Protein AF-A0A5E5QRJ4-F1 (afdb_monomer)

Foldseek 3Di:
DQWFWDADPNHIDIPPDDDQKDWDDDPNHTFKMKGWDWDWDDVVTDTDTAWIWMAGPVGRIFAIKGFAADDDDDDDDDDDDDQDDDLPDPQQPDCDDPLQFAWHFDPALQLAGTWIWGQADSNPRAGAIWIWDDPVRHTHPIDRQGHHLPPSSQSTCAHPNQFAWHFDPQQQLSHTWIWGQADSNPRAGAIWIFDRLSRHTHNIDHPGHHLPDSSLRTCADPNNQAWHFDPPSAFNHTWIWGQADSNPRHGDIDTHDDGHDDGDTAWIAHSVRKIKGWDKFFLSPPLAEDEDPDQDDPQKGFGRHRDIDGQKIWIDPVPPDIKMKGKHFYRWIAGSVRPGTPGTPDMWIATPVVRDIDD

Solvent-accessible surface area (backbone atoms only — not comparable to full-atom values): 19628 Å² total; per-residue (Å²): 137,64,68,40,58,52,58,58,98,90,40,85,41,71,46,78,74,75,82,52,65,50,76,42,69,58,94,89,37,66,51,36,37,37,43,50,41,71,46,72,50,72,89,77,54,38,78,40,72,33,33,43,28,46,27,40,69,88,72,54,60,54,55,49,28,35,42,43,63,74,85,77,88,87,81,86,83,93,79,86,79,88,51,72,77,89,62,66,65,77,58,73,72,36,64,56,25,80,87,18,30,51,18,29,63,43,39,52,62,14,48,67,43,62,13,42,39,24,24,26,38,72,86,77,66,48,65,12,27,23,40,23,50,47,72,89,77,32,57,55,93,52,45,78,43,36,73,60,54,67,63,70,66,69,19,22,49,19,24,82,86,19,28,50,20,30,67,43,36,69,82,55,84,57,35,38,17,43,38,23,22,29,36,71,86,76,64,48,61,11,27,23,41,21,50,50,72,65,80,36,55,56,93,50,44,77,79,35,74,60,57,68,64,68,60,69,25,17,50,17,23,81,96,44,65,51,13,29,67,45,53,78,68,63,21,64,19,47,14,44,34,25,43,29,37,66,87,76,63,48,78,44,86,40,78,51,75,61,82,51,68,88,89,72,78,26,34,40,27,42,50,86,67,46,40,38,38,49,38,70,40,31,39,53,41,68,85,33,25,44,73,56,92,67,55,60,55,92,60,42,34,51,52,48,32,52,59,66,43,67,34,29,42,38,30,49,64,89,78,87,49,70,46,42,34,38,30,32,38,26,38,32,31,32,29,82,82,76,76,39,76,72,50,55,75,43,56,35,40,34,36,66,84,79,66,46,74,48,108

pLDDT: mean 83.98, std 13.71, range [37.69, 97.56]

Radius of gyration: 24.72 Å; Cα contacts (8 Å, |Δi|>4): 823; chains: 1; bounding box: 66×47×70 Å

Sequence (359 aa):
NDTHTSYLAGSKLQQTKRLNNIITYANDNSIRTYDLEYQYYGTPKRSQLTSIQECANNGRCLPKTKFRWNNKEASFGVNGKQWQANLGNNWKNRPTHENGEHSMLIDINGDGLPDRVFDRNPKTDQQGLFVYLNTGDGFDNGKQWQANLGNTWKNRPTHENGEHSMLIDINGDGLPDRVFDRNPKTDQQGLFVYLNTGDGFDNGKQWQANLGNNWKNRPTHENGEHSMLIDINGDGLPDRVFDRNPETDQQGFFVYSKPYKTPRLKVITNGFGIQTTLNYKPLTDSSVYTKDSNKGYYPNISIQNARQVISSVTTDNAIGGQNTTTYKYGNAKVNVKGRGNLGFGWIEKKDLQSNKLTR

Structure (mmCIF, N/CA/C/O backbone):
data_AF-A0A5E5QRJ4-F1
#
_entry.id   AF-A0A5E5QRJ4-F1
#
loop_
_atom_site.group_PDB
_atom_site.id
_atom_site.type_symbol
_atom_site.label_atom_id
_atom_site.label_alt_id
_atom_site.label_comp_id
_atom_site.label_asym_id
_atom_site.label_entity_id
_atom_site.label_seq_id
_atom_site.pdbx_PDB_ins_code
_atom_site.Cartn_x
_atom_site.Cartn_y
_atom_site.Cartn_z
_atom_site.occupancy
_atom_site.B_iso_or_equiv
_atom_site.auth_seq_id
_atom_site.auth_comp_id
_atom_site.auth_asym_id
_atom_site.auth_atom_id
_atom_site.pdbx_PDB_model_num
ATOM 1 N N . ASN A 1 1 ? -25.996 4.131 1.326 1.00 55.56 1 ASN A N 1
ATOM 2 C CA . ASN A 1 1 ? -25.702 3.006 0.421 1.00 55.56 1 ASN A CA 1
ATOM 3 C C . ASN A 1 1 ? -24.208 2.892 0.217 1.00 55.56 1 ASN A C 1
ATOM 5 O O . ASN A 1 1 ? -23.643 3.717 -0.480 1.00 55.56 1 ASN A O 1
ATOM 9 N N . ASP A 1 2 ? -23.587 1.903 0.849 1.00 67.94 2 ASP A N 1
ATOM 10 C CA . ASP A 1 2 ? -22.202 1.462 0.636 1.00 67.94 2 ASP A CA 1
ATOM 11 C C . ASP A 1 2 ? -22.197 -0.023 0.245 1.00 67.94 2 ASP A C 1
ATOM 13 O O . ASP A 1 2 ? -21.510 -0.851 0.835 1.00 67.94 2 ASP A O 1
ATOM 17 N N . THR A 1 3 ? -23.046 -0.377 -0.721 1.00 69.69 3 THR A N 1
ATOM 18 C CA . THR A 1 3 ? -23.120 -1.740 -1.245 1.00 69.69 3 THR A CA 1
ATOM 19 C C . THR A 1 3 ? -21.758 -2.155 -1.776 1.00 69.69 3 THR A C 1
ATOM 21 O O . THR A 1 3 ? -21.200 -1.479 -2.639 1.00 69.69 3 THR A O 1
ATOM 24 N N . HIS A 1 4 ? -21.252 -3.275 -1.281 1.00 64.31 4 HIS A N 1
ATOM 25 C CA . HIS A 1 4 ? -19.966 -3.817 -1.687 1.00 64.31 4 HIS A CA 1
ATOM 26 C C . HIS A 1 4 ? -20.206 -5.065 -2.531 1.00 64.31 4 HIS A C 1
ATOM 28 O O . HIS A 1 4 ? -20.951 -5.958 -2.129 1.00 64.31 4 HIS A O 1
ATOM 34 N N . THR A 1 5 ? -19.612 -5.120 -3.717 1.00 59.88 5 THR A N 1
ATOM 35 C CA . THR A 1 5 ? -19.614 -6.322 -4.554 1.00 59.88 5 THR A CA 1
ATOM 36 C C . THR A 1 5 ? -18.196 -6.858 -4.566 1.00 59.88 5 THR A C 1
ATOM 38 O O . THR A 1 5 ? -17.287 -6.150 -4.974 1.00 59.88 5 THR A O 1
ATOM 41 N N . SER A 1 6 ? -18.023 -8.091 -4.116 1.00 49.94 6 SER A N 1
ATOM 42 C CA . SER A 1 6 ? -16.789 -8.850 -4.251 1.00 49.94 6 SER A CA 1
ATOM 43 C C . SER A 1 6 ? -17.033 -10.088 -5.105 1.00 49.94 6 SER A C 1
ATOM 45 O O . SER A 1 6 ? -18.166 -10.446 -5.421 1.00 49.94 6 SER A O 1
ATOM 47 N N . TYR A 1 7 ? -15.960 -10.760 -5.491 1.00 49.81 7 TYR A N 1
ATOM 48 C CA . TYR A 1 7 ? -16.030 -12.052 -6.154 1.00 49.81 7 TYR A CA 1
ATOM 49 C C . TYR A 1 7 ? -15.104 -13.012 -5.409 1.00 49.81 7 TYR A C 1
ATOM 51 O O . TYR A 1 7 ? -13.972 -12.657 -5.087 1.00 49.81 7 TYR A O 1
ATOM 59 N N . LEU A 1 8 ? -15.581 -14.219 -5.103 1.00 46.62 8 LEU A N 1
ATOM 60 C CA . LEU A 1 8 ? -14.795 -15.266 -4.444 1.00 46.62 8 LEU A CA 1
ATOM 61 C C . LEU A 1 8 ? -14.888 -16.542 -5.278 1.00 46.62 8 LEU A C 1
ATOM 63 O O . LEU A 1 8 ? -15.987 -17.003 -5.577 1.00 46.62 8 LEU A O 1
ATOM 67 N N . ALA A 1 9 ? -13.733 -17.090 -5.673 1.00 46.25 9 ALA A N 1
ATOM 68 C CA . ALA A 1 9 ? -13.632 -18.295 -6.506 1.00 46.25 9 ALA A CA 1
ATOM 69 C C . ALA A 1 9 ? -14.505 -18.246 -7.784 1.00 46.25 9 ALA A C 1
ATOM 71 O O . ALA A 1 9 ? -15.154 -19.222 -8.147 1.00 46.25 9 ALA A O 1
ATOM 72 N N . GLY A 1 10 ? -14.557 -17.084 -8.447 1.00 48.69 10 GLY A N 1
ATOM 73 C CA . GLY A 1 10 ? -15.336 -16.877 -9.677 1.00 48.69 10 GLY A CA 1
ATOM 74 C C . GLY A 1 10 ? -16.833 -16.617 -9.470 1.00 48.69 10 GLY A C 1
ATOM 75 O O . GLY A 1 10 ? -17.537 -16.347 -10.437 1.00 48.69 10 GLY A O 1
ATOM 76 N N . SER A 1 11 ? -17.332 -16.642 -8.230 1.00 40.72 11 SER A N 1
ATOM 77 C CA . SER A 1 11 ? -18.736 -16.356 -7.916 1.00 40.72 11 SER A CA 1
ATOM 78 C C . SER A 1 11 ? -18.922 -14.934 -7.395 1.00 40.72 11 SER A C 1
ATOM 80 O O . SER A 1 11 ? -18.150 -14.466 -6.556 1.00 40.72 11 SER A O 1
ATOM 82 N N . LYS A 1 12 ? -19.972 -14.252 -7.869 1.00 56.28 12 LYS A N 1
ATOM 83 C CA . LYS A 1 12 ? -20.356 -12.910 -7.415 1.00 56.28 12 LYS A CA 1
ATOM 84 C C . LYS A 1 12 ? -20.893 -12.959 -5.988 1.00 56.28 12 LYS A C 1
ATOM 86 O O . LYS A 1 12 ? -21.882 -13.632 -5.713 1.00 56.28 12 LYS A O 1
ATOM 91 N N . LEU A 1 13 ? -20.289 -12.179 -5.105 1.00 50.72 13 LEU A N 1
ATOM 92 C CA . LEU A 1 13 ? -20.750 -11.937 -3.746 1.00 50.72 13 LEU A CA 1
ATOM 93 C C . LEU A 1 13 ? -21.154 -10.473 -3.622 1.00 50.72 13 LEU A C 1
ATOM 95 O O . LEU A 1 13 ? -20.360 -9.567 -3.840 1.00 50.72 13 LEU A O 1
ATOM 99 N N . GLN A 1 14 ? -22.405 -10.210 -3.263 1.00 62.91 14 GLN A N 1
ATOM 100 C CA . GLN A 1 14 ? -22.856 -8.844 -3.016 1.00 62.91 14 GLN A CA 1
ATOM 101 C C . GLN A 1 14 ? -23.263 -8.685 -1.563 1.00 62.91 14 GLN A C 1
ATOM 103 O O . GLN A 1 14 ? -24.236 -9.277 -1.103 1.00 62.91 14 GLN A O 1
ATOM 108 N N . GLN A 1 15 ? -22.554 -7.815 -0.858 1.00 75.25 15 GLN A N 1
ATOM 109 C CA . GLN A 1 15 ? -22.976 -7.310 0.431 1.00 75.25 15 GLN A CA 1
ATOM 110 C C . GLN A 1 15 ? -23.846 -6.072 0.200 1.00 75.25 15 GLN A C 1
ATOM 112 O O . GLN A 1 15 ? -23.380 -4.934 0.134 1.00 75.25 15 GLN A O 1
ATOM 117 N N . THR A 1 16 ? -25.142 -6.322 0.018 1.00 84.62 16 THR A N 1
ATOM 118 C CA . THR A 1 16 ? -26.162 -5.286 -0.222 1.00 84.62 16 THR A CA 1
ATOM 119 C C . THR A 1 16 ? -26.890 -4.859 1.046 1.00 84.62 16 THR A C 1
ATOM 121 O O . THR A 1 16 ? -27.635 -3.878 1.048 1.00 84.62 16 THR A O 1
ATOM 124 N N . LYS A 1 17 ? -26.692 -5.612 2.127 1.00 86.19 17 LYS A N 1
ATOM 125 C CA . LYS A 1 17 ? -27.324 -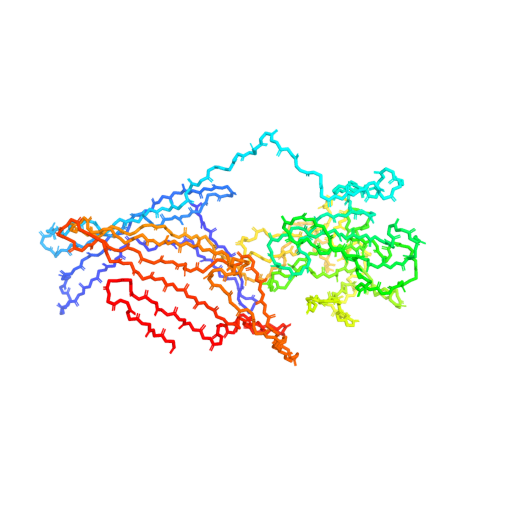5.401 3.421 1.00 86.19 17 LYS A CA 1
ATOM 126 C C . LYS A 1 17 ? -26.250 -5.237 4.483 1.00 86.19 17 LYS A C 1
ATOM 128 O O . LYS A 1 17 ? -25.168 -5.817 4.406 1.00 86.19 17 LYS A O 1
ATOM 133 N N . ARG A 1 18 ? -26.595 -4.459 5.498 1.00 89.19 18 ARG A N 1
ATOM 134 C CA . ARG A 1 18 ? -25.878 -4.394 6.765 1.00 89.19 18 ARG A CA 1
ATOM 135 C C . ARG A 1 18 ? -26.823 -4.850 7.862 1.00 89.19 18 ARG A C 1
ATOM 137 O O . ARG A 1 18 ? -28.037 -4.675 7.740 1.00 89.19 18 ARG A O 1
ATOM 144 N N . LEU A 1 19 ? -26.257 -5.440 8.902 1.00 92.44 19 LEU A N 1
ATOM 145 C CA . LEU A 1 19 ? -27.013 -5.872 10.062 1.00 92.44 19 LEU A CA 1
ATOM 146 C C . LEU A 1 19 ? -27.609 -4.644 10.755 1.00 92.44 19 LEU A C 1
ATOM 148 O O . LEU A 1 19 ? -26.885 -3.703 11.063 1.00 92.44 19 LEU A O 1
ATOM 152 N N . ASN A 1 20 ? -28.923 -4.642 10.955 1.00 93.31 20 ASN A N 1
ATOM 153 C CA . ASN A 1 20 ? -29.601 -3.560 11.665 1.00 93.31 20 ASN A CA 1
ATOM 154 C C . ASN A 1 20 ? -29.761 -3.889 13.151 1.00 93.31 20 ASN A C 1
ATOM 156 O O . ASN A 1 20 ? -29.558 -3.024 13.995 1.00 93.31 20 ASN A O 1
ATOM 160 N N . ASN A 1 21 ? -30.095 -5.144 13.461 1.00 94.94 21 ASN A N 1
ATOM 161 C CA . ASN A 1 21 ? -30.232 -5.628 14.824 1.00 94.94 21 ASN A CA 1
ATOM 162 C C . ASN A 1 21 ? -29.944 -7.133 14.957 1.00 94.94 21 ASN A C 1
ATOM 164 O O . ASN A 1 21 ? -29.850 -7.854 13.962 1.00 94.94 21 ASN A O 1
ATOM 168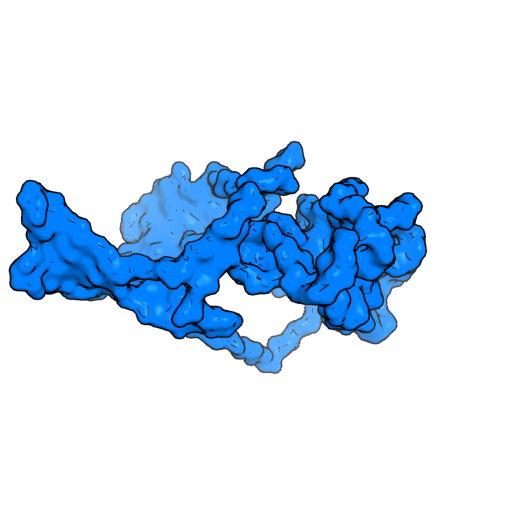 N N . ILE A 1 22 ? -29.790 -7.588 16.201 1.00 96.06 22 ILE A N 1
ATOM 169 C CA . ILE A 1 22 ? -29.695 -8.999 16.604 1.00 96.06 22 ILE 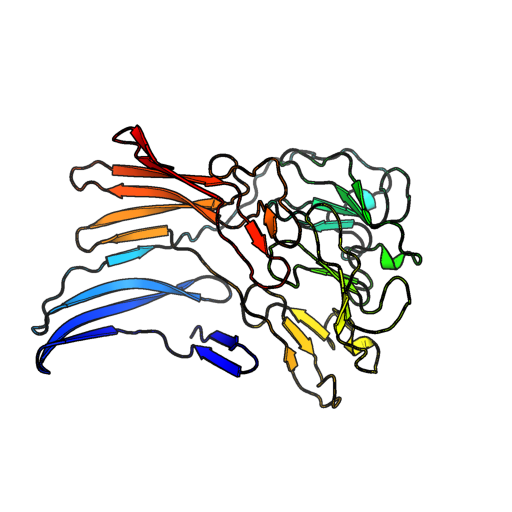A CA 1
ATOM 170 C C . ILE A 1 22 ? -30.739 -9.236 17.694 1.00 96.06 22 ILE A C 1
ATOM 172 O O . ILE A 1 22 ? -30.759 -8.492 18.668 1.00 96.06 22 ILE A O 1
ATOM 176 N N . ILE A 1 23 ? -31.571 -10.270 17.571 1.00 95.50 23 ILE A N 1
ATOM 177 C CA . ILE A 1 23 ? -32.569 -10.634 18.589 1.00 95.50 23 ILE A CA 1
ATOM 178 C C . ILE A 1 23 ? -32.249 -12.035 19.109 1.00 95.50 23 ILE A C 1
ATOM 180 O O . ILE A 1 23 ? -31.996 -12.946 18.321 1.00 95.50 23 ILE A O 1
ATOM 184 N N . THR A 1 24 ? -32.249 -12.212 20.429 1.00 94.62 24 THR A N 1
ATOM 185 C CA . THR A 1 24 ? -32.045 -13.509 21.082 1.00 94.62 24 THR A CA 1
ATOM 186 C C . THR A 1 24 ? -33.343 -14.012 21.701 1.00 94.62 24 THR A C 1
ATOM 188 O O . THR A 1 24 ? -34.129 -13.232 22.245 1.00 94.62 24 THR A O 1
ATOM 191 N N . TYR A 1 25 ? -33.559 -15.326 21.626 1.00 95.19 25 TYR A N 1
ATOM 192 C CA . TYR A 1 25 ? -34.788 -15.988 22.057 1.00 95.19 25 TYR A CA 1
ATOM 193 C C . TYR A 1 25 ? -34.492 -17.101 23.066 1.00 95.19 25 TYR A C 1
ATOM 195 O O . TYR A 1 25 ? -33.446 -17.745 22.994 1.00 95.19 25 TYR A O 1
ATOM 203 N N . ALA A 1 26 ? -35.433 -17.349 23.974 1.00 94.62 26 ALA A N 1
ATOM 204 C CA . ALA A 1 26 ? -35.486 -18.547 24.805 1.00 94.62 26 ALA A CA 1
ATOM 205 C C . ALA A 1 26 ? -36.926 -19.070 24.804 1.00 94.62 26 ALA A C 1
ATOM 207 O O . ALA A 1 26 ? -37.843 -18.326 25.149 1.00 94.62 26 ALA A O 1
ATOM 208 N N . ASN A 1 27 ? -37.126 -20.331 24.406 1.00 92.75 27 ASN A N 1
ATOM 209 C CA . ASN A 1 27 ? -38.456 -20.936 24.240 1.00 92.75 27 ASN A CA 1
ATOM 210 C C . ASN A 1 27 ? -39.411 -20.018 23.444 1.00 92.75 27 ASN A C 1
ATOM 212 O O . ASN A 1 27 ? -40.461 -19.635 23.953 1.00 92.75 27 ASN A O 1
ATOM 216 N N . ASP A 1 28 ? -38.975 -19.573 22.259 1.00 90.75 28 ASP A N 1
ATOM 217 C CA . ASP A 1 28 ? -39.686 -18.671 21.329 1.00 90.75 28 ASP A CA 1
ATOM 218 C C . ASP A 1 28 ? -40.036 -17.266 21.841 1.00 90.75 28 ASP A C 1
ATOM 220 O O . ASP A 1 28 ? -40.536 -16.426 21.093 1.00 90.75 28 ASP A O 1
ATOM 224 N N . ASN A 1 29 ? -39.688 -16.945 23.084 1.00 91.44 29 ASN A N 1
ATOM 225 C CA . ASN A 1 29 ? -39.828 -15.602 23.623 1.00 91.44 29 ASN A CA 1
ATOM 226 C C . ASN A 1 29 ? -38.550 -14.817 23.363 1.00 91.44 29 ASN A C 1
ATOM 228 O O . ASN A 1 29 ? -37.460 -15.275 23.715 1.00 91.44 29 ASN A O 1
ATOM 232 N N . SER A 1 30 ? -38.665 -13.626 22.771 1.00 91.50 30 SER A N 1
ATOM 233 C CA . SER A 1 30 ? -37.520 -12.723 22.683 1.00 91.50 30 SER A CA 1
ATOM 234 C C . SER A 1 30 ? -37.105 -12.320 24.094 1.00 91.50 30 SER A C 1
ATOM 236 O O . SER A 1 30 ? -37.943 -12.040 24.954 1.00 91.50 30 SER A O 1
ATOM 238 N N . ILE A 1 31 ? -35.801 -12.330 24.346 1.00 94.56 31 ILE A N 1
ATOM 239 C CA . ILE A 1 31 ? -35.231 -12.001 25.654 1.00 94.56 31 ILE A CA 1
ATOM 240 C C . ILE A 1 31 ? -34.385 -10.737 25.547 1.00 94.56 31 ILE A C 1
ATOM 242 O O . ILE A 1 31 ? -34.460 -9.885 26.435 1.00 94.56 31 ILE A O 1
ATOM 246 N N . ARG A 1 32 ? -33.609 -10.586 24.462 1.00 94.12 32 ARG A N 1
ATOM 247 C CA . ARG A 1 32 ? -32.783 -9.396 24.222 1.00 94.12 32 ARG A CA 1
ATOM 248 C C . ARG A 1 32 ? -32.763 -8.982 22.758 1.00 94.12 32 ARG A C 1
ATOM 250 O O . ARG A 1 32 ? -32.847 -9.827 21.870 1.00 94.12 32 ARG A O 1
ATOM 257 N N . THR A 1 33 ? -32.558 -7.691 22.540 1.00 96.00 33 THR A N 1
ATOM 258 C CA . THR A 1 33 ? -32.319 -7.079 21.231 1.00 96.00 33 THR A CA 1
ATOM 259 C C . THR A 1 33 ? -31.044 -6.244 21.285 1.00 96.00 33 THR A C 1
ATOM 261 O O . THR A 1 33 ? -30.803 -5.557 22.274 1.00 96.00 33 THR A O 1
ATOM 264 N N . TYR A 1 34 ? -30.236 -6.290 20.228 1.00 96.69 34 TYR A N 1
ATOM 265 C CA . TYR A 1 34 ? -29.073 -5.434 20.019 1.00 96.69 34 TYR A CA 1
ATOM 266 C C . TYR A 1 34 ? -29.293 -4.597 18.761 1.00 96.69 34 TYR A C 1
ATOM 268 O O . TYR A 1 34 ? -29.300 -5.168 17.676 1.00 96.69 34 TYR A O 1
ATOM 276 N N . ASP A 1 35 ? -29.447 -3.281 18.881 1.00 96.25 35 ASP A N 1
ATOM 277 C CA . ASP A 1 35 ? -29.655 -2.360 17.755 1.00 96.25 35 ASP A CA 1
ATOM 278 C C . ASP A 1 35 ? -28.342 -1.685 17.335 1.00 96.25 35 ASP A C 1
ATOM 280 O O . ASP A 1 35 ? -27.565 -1.253 18.188 1.00 96.25 35 ASP A O 1
ATOM 284 N N . LEU A 1 36 ? -28.074 -1.589 16.026 1.00 97.56 36 LEU A N 1
ATOM 285 C CA . LEU A 1 36 ? -26.815 -1.093 15.458 1.00 97.56 36 LEU A CA 1
ATOM 286 C C . LEU A 1 36 ? -27.023 0.219 14.682 1.00 97.56 36 LEU A C 1
ATOM 288 O O . LEU A 1 36 ? -27.860 0.300 13.787 1.00 97.56 36 LEU A O 1
ATOM 292 N N . GLU A 1 37 ? -26.199 1.235 14.955 1.00 96.44 37 GLU A N 1
ATOM 293 C CA . GLU A 1 37 ? -26.217 2.528 14.247 1.00 96.44 37 GLU A CA 1
ATOM 294 C C . GLU A 1 37 ? -24.915 2.770 13.484 1.00 96.44 37 GLU A C 1
ATOM 296 O O . GLU A 1 37 ? -23.842 2.342 13.913 1.00 96.44 37 GLU A O 1
ATOM 301 N N . TYR A 1 38 ? -24.999 3.498 12.368 1.00 94.12 38 TYR A N 1
ATOM 302 C CA . TYR A 1 38 ? -23.884 3.725 11.450 1.00 94.12 38 TYR A CA 1
ATOM 303 C C . TYR A 1 38 ? -23.825 5.178 10.963 1.00 94.12 38 TYR A C 1
ATOM 305 O O . TYR A 1 38 ? -24.860 5.807 10.749 1.00 94.12 38 TYR A O 1
ATOM 313 N N . GLN A 1 39 ? -22.619 5.654 10.649 1.00 91.31 39 GLN A N 1
ATOM 314 C CA . GLN A 1 39 ? -22.365 6.873 9.872 1.00 91.31 39 GLN A CA 1
ATOM 315 C C . GLN A 1 39 ? -21.677 6.553 8.543 1.00 91.31 39 GLN A C 1
ATOM 317 O O . GLN A 1 39 ? -21.160 5.455 8.349 1.00 91.31 39 GLN A O 1
ATOM 322 N N . TYR A 1 40 ? -21.617 7.541 7.652 1.00 85.44 40 TYR A N 1
ATOM 323 C CA . TYR A 1 40 ? -20.843 7.485 6.415 1.00 85.44 40 TYR A CA 1
ATOM 324 C C . TYR A 1 40 ? -19.673 8.469 6.477 1.00 85.44 40 TYR A C 1
ATOM 326 O O . TYR A 1 40 ? -19.883 9.638 6.792 1.00 85.44 40 TYR A O 1
ATOM 334 N N . TYR A 1 41 ? -18.460 8.026 6.145 1.00 74.12 41 TYR A N 1
ATOM 335 C CA . TYR A 1 41 ? -17.268 8.884 6.137 1.00 74.12 41 TYR A CA 1
ATOM 336 C C . TYR A 1 41 ? -16.315 8.536 4.984 1.00 74.12 41 TYR A C 1
ATOM 338 O O . TYR A 1 41 ? -16.268 7.386 4.544 1.00 74.12 41 TYR A O 1
ATOM 346 N N . GLY A 1 42 ? -15.541 9.528 4.532 1.00 63.53 42 GLY A N 1
ATOM 347 C CA . GLY A 1 42 ? -14.547 9.404 3.465 1.00 63.53 42 GLY A CA 1
ATOM 348 C C . GLY A 1 42 ? -15.106 9.599 2.053 1.00 63.53 42 GLY A C 1
ATOM 349 O O . GLY A 1 42 ? -16.309 9.790 1.860 1.00 63.53 42 GLY A O 1
ATOM 350 N N . THR A 1 43 ? -14.203 9.521 1.075 1.00 53.47 43 THR A N 1
ATOM 351 C CA . THR A 1 43 ? -14.505 9.612 -0.359 1.00 53.47 43 THR A CA 1
ATOM 352 C C . THR A 1 43 ? -13.802 8.450 -1.076 1.00 53.47 43 THR A C 1
ATOM 354 O O . THR A 1 43 ? -12.575 8.460 -1.146 1.00 53.47 43 THR A O 1
ATOM 357 N N . PRO A 1 44 ? -14.530 7.428 -1.570 1.00 56.03 44 PRO A N 1
ATOM 358 C CA . PRO A 1 44 ? -15.978 7.245 -1.450 1.00 56.03 44 PRO A CA 1
ATOM 359 C C . PRO A 1 44 ? -16.423 6.957 -0.005 1.00 56.03 44 PRO A C 1
ATOM 361 O O . PRO A 1 44 ? -15.665 6.427 0.811 1.00 56.03 44 PRO A O 1
ATOM 364 N N . LYS A 1 45 ? -17.679 7.303 0.305 1.00 67.94 45 LYS A N 1
ATOM 365 C CA . LYS A 1 45 ? -18.283 7.134 1.636 1.00 67.94 45 LYS A CA 1
ATOM 366 C C . LYS A 1 45 ? -18.368 5.652 2.015 1.00 67.94 45 LYS A C 1
ATOM 368 O O . LYS A 1 45 ? -18.976 4.870 1.291 1.00 67.94 45 LYS A O 1
ATOM 373 N N . ARG A 1 46 ? -17.836 5.275 3.180 1.00 74.44 46 ARG A N 1
ATOM 374 C CA . ARG A 1 46 ? -17.955 3.917 3.756 1.00 74.44 46 ARG A CA 1
ATOM 375 C C . ARG A 1 46 ? -18.789 3.934 5.034 1.00 74.44 46 ARG A C 1
ATOM 377 O O . ARG A 1 46 ? -18.692 4.909 5.785 1.00 74.44 46 ARG A O 1
ATOM 384 N N . SER A 1 47 ? -19.588 2.888 5.294 1.00 87.25 47 SER A N 1
ATOM 385 C CA . SER A 1 47 ? -20.255 2.754 6.595 1.00 87.25 47 SER A CA 1
ATOM 386 C C . SER A 1 47 ? -19.216 2.559 7.690 1.00 87.25 47 SER A C 1
ATOM 388 O O . SER A 1 47 ? -18.302 1.743 7.592 1.00 87.25 47 SER A O 1
ATOM 390 N N . GLN A 1 48 ? -19.408 3.286 8.773 1.00 89.38 48 GLN A N 1
ATOM 391 C CA . GLN A 1 48 ? -18.672 3.164 10.014 1.00 89.38 48 GLN A CA 1
ATOM 392 C C . GLN A 1 48 ? -19.704 2.918 11.109 1.00 89.38 48 GLN A C 1
ATOM 394 O O . GLN A 1 48 ? -20.605 3.736 11.284 1.00 89.38 48 GLN A O 1
ATOM 399 N N . LEU A 1 49 ? -19.614 1.791 11.819 1.00 94.25 49 LEU A N 1
ATOM 400 C CA . LEU A 1 49 ? -20.474 1.534 12.977 1.00 94.25 49 LEU A CA 1
ATOM 401 C C . LEU A 1 49 ? -20.226 2.631 14.019 1.00 94.25 49 LEU A C 1
ATOM 403 O O . LEU A 1 49 ? -19.069 2.916 14.330 1.00 94.25 49 LEU A O 1
ATOM 407 N N . THR A 1 50 ? -21.288 3.253 14.524 1.00 95.69 50 THR A N 1
ATOM 408 C CA . THR A 1 50 ? -21.236 4.347 15.506 1.00 95.69 50 THR A CA 1
ATOM 409 C C . THR A 1 50 ? -21.815 3.963 16.850 1.00 95.69 50 THR A C 1
ATOM 411 O O . THR A 1 50 ? -21.389 4.538 17.848 1.00 95.69 50 THR A O 1
ATOM 414 N N . SER A 1 51 ? -22.733 2.995 16.923 1.00 96.56 51 SER A N 1
ATOM 415 C CA . SER A 1 51 ? -23.136 2.429 18.212 1.00 96.56 51 SER A CA 1
ATOM 416 C C . SER A 1 51 ? -23.810 1.066 18.133 1.00 96.56 51 SER A C 1
ATOM 418 O O . SER A 1 51 ? -24.355 0.702 17.096 1.00 96.56 51 SER A O 1
ATOM 420 N N . ILE A 1 52 ? -23.821 0.369 19.269 1.00 97.31 52 ILE A N 1
ATOM 421 C CA . ILE A 1 52 ? -24.664 -0.794 19.560 1.00 97.31 52 ILE A CA 1
ATOM 422 C C . ILE A 1 52 ? -25.460 -0.504 20.842 1.00 97.31 52 ILE A C 1
ATOM 424 O O . ILE A 1 52 ? -24.880 -0.027 21.823 1.00 97.31 52 ILE A O 1
ATOM 428 N N . GLN A 1 53 ? -26.760 -0.796 20.858 1.00 97.00 53 GLN A N 1
ATOM 429 C CA . GLN A 1 53 ? -27.624 -0.682 22.035 1.00 97.00 53 GLN A CA 1
ATOM 430 C C . GLN A 1 53 ? -28.228 -2.029 22.406 1.00 97.00 53 GLN A C 1
ATOM 432 O O . GLN A 1 53 ? -28.810 -2.670 21.549 1.00 97.00 53 GLN A O 1
ATOM 437 N N . GLU A 1 54 ? -28.137 -2.435 23.669 1.00 95.88 54 GLU A N 1
ATOM 438 C CA . GLU A 1 54 ? -28.782 -3.652 24.168 1.00 95.88 54 GLU A CA 1
ATOM 439 C C . GLU A 1 54 ? -30.096 -3.316 24.886 1.00 95.88 54 GLU A C 1
ATOM 441 O O . GLU A 1 54 ? -30.123 -2.430 25.740 1.00 95.88 54 GLU A O 1
ATOM 446 N N . CYS A 1 55 ? -31.168 -4.042 24.578 1.00 95.31 55 CYS A N 1
ATOM 447 C CA . CYS A 1 55 ? -32.496 -3.876 25.160 1.00 95.31 55 CYS A CA 1
ATOM 448 C C . CYS A 1 55 ? -33.082 -5.214 25.612 1.00 95.31 55 CYS A C 1
ATOM 450 O O . CYS A 1 55 ? -32.898 -6.238 24.958 1.00 95.31 55 CYS A O 1
ATOM 452 N N . ALA A 1 56 ? -33.810 -5.205 26.725 1.00 94.94 56 ALA A N 1
ATOM 453 C CA . ALA A 1 56 ? -34.647 -6.315 27.156 1.00 94.94 56 ALA A CA 1
ATOM 454 C C . ALA A 1 56 ? -35.993 -6.299 26.414 1.00 94.94 56 ALA A C 1
ATOM 456 O O . ALA A 1 56 ? -36.439 -5.268 25.906 1.00 94.94 56 ALA A O 1
ATOM 457 N N . ASN A 1 57 ? -36.677 -7.441 26.403 1.00 87.94 57 ASN A N 1
ATOM 458 C CA . ASN A 1 57 ? -37.966 -7.628 25.728 1.00 87.94 57 ASN A CA 1
ATOM 459 C C . ASN A 1 57 ? -39.119 -6.741 26.240 1.00 87.94 57 ASN A C 1
ATOM 461 O O . ASN A 1 57 ? -40.104 -6.545 25.538 1.00 87.94 57 ASN A O 1
ATOM 465 N N . ASN A 1 58 ? -38.984 -6.158 27.432 1.00 89.00 58 ASN A N 1
ATOM 466 C CA . ASN A 1 58 ? -39.923 -5.187 27.995 1.00 89.00 58 ASN A CA 1
ATOM 467 C C . ASN A 1 58 ? -39.639 -3.731 27.565 1.00 89.00 58 ASN A C 1
ATOM 469 O O . ASN A 1 58 ? -40.181 -2.801 28.161 1.00 89.00 58 ASN A O 1
ATOM 473 N N . GLY A 1 59 ? -38.754 -3.523 26.584 1.00 87.38 59 GLY A N 1
ATOM 474 C CA . GLY A 1 59 ? -38.398 -2.207 26.045 1.00 87.38 59 GLY A CA 1
ATOM 475 C C . GLY A 1 59 ? -37.386 -1.421 26.883 1.00 87.38 59 GLY A C 1
ATOM 476 O O . GLY A 1 59 ? -37.030 -0.302 26.518 1.00 87.38 59 GLY A O 1
ATOM 477 N N . ARG A 1 60 ? -36.891 -1.972 28.000 1.00 94.62 60 ARG A N 1
ATOM 478 C CA . ARG A 1 60 ? -35.836 -1.327 28.795 1.00 94.62 60 ARG A CA 1
ATOM 479 C C . ARG A 1 60 ? -34.480 -1.554 28.145 1.00 94.62 60 ARG A C 1
ATOM 481 O O . ARG A 1 60 ? -34.062 -2.696 27.975 1.00 94.62 60 ARG A O 1
ATOM 488 N N . CYS A 1 61 ? -33.771 -0.472 27.852 1.00 95.81 61 CYS A N 1
ATOM 489 C CA . CYS A 1 61 ? -32.465 -0.529 27.212 1.00 95.81 61 CYS A CA 1
ATOM 490 C C . CYS A 1 61 ? -31.334 -0.130 28.153 1.00 95.81 61 CYS A C 1
ATOM 492 O O . CYS A 1 61 ? -31.465 0.793 28.958 1.00 95.81 61 CYS A O 1
ATOM 494 N N . LEU A 1 62 ? -30.196 -0.798 27.993 1.00 95.88 62 LEU A N 1
ATOM 495 C CA . LEU A 1 62 ? -28.924 -0.314 28.497 1.00 95.88 62 LEU A CA 1
ATOM 496 C C . LEU A 1 62 ? -28.472 0.900 27.669 1.00 95.88 62 LEU A C 1
ATOM 498 O O . LEU A 1 62 ? -28.882 1.068 26.509 1.00 95.88 62 LEU A O 1
ATOM 502 N N . PRO A 1 63 ? -27.615 1.767 28.231 1.00 96.50 63 PRO A N 1
ATOM 503 C CA . PRO A 1 63 ? -27.035 2.839 27.446 1.00 96.50 63 PRO A CA 1
ATOM 504 C C . PRO A 1 63 ? -26.138 2.280 26.329 1.00 96.50 63 PRO A C 1
ATOM 506 O O . PRO A 1 63 ? -25.536 1.211 26.447 1.00 96.50 63 PRO A O 1
ATOM 509 N N . LYS A 1 64 ? -26.046 3.025 25.227 1.00 96.94 64 LYS A N 1
ATOM 510 C CA . LYS A 1 64 ? -25.346 2.604 24.007 1.00 96.94 64 LYS A CA 1
ATOM 511 C C . LYS A 1 64 ? -23.840 2.467 24.214 1.00 96.94 64 LYS A C 1
ATOM 513 O O . LYS A 1 64 ? -23.208 3.370 24.758 1.00 96.94 64 LYS A O 1
ATOM 518 N N . THR A 1 65 ? -23.253 1.423 23.634 1.00 97.50 65 THR A N 1
ATOM 519 C CA . THR A 1 65 ? -21.818 1.402 23.334 1.00 97.50 65 THR A CA 1
ATOM 520 C C . THR A 1 65 ? -21.578 2.184 22.049 1.00 97.50 65 THR A C 1
ATOM 522 O O . THR A 1 65 ? -22.149 1.838 21.022 1.00 97.50 65 THR A O 1
ATOM 525 N N . LYS A 1 66 ? -20.770 3.242 22.082 1.00 97.25 66 LYS A N 1
ATOM 526 C CA . LYS A 1 66 ? -20.489 4.134 20.952 1.00 97.25 66 LYS A CA 1
ATOM 527 C C . LYS A 1 66 ? -19.103 3.879 20.362 1.00 97.25 66 LYS A C 1
ATOM 529 O O . LYS A 1 66 ? -18.182 3.489 21.069 1.00 97.25 66 LYS A O 1
ATOM 534 N N . PHE A 1 67 ? -18.939 4.165 19.078 1.00 96.25 67 PHE A N 1
ATOM 535 C CA . PHE A 1 67 ? -17.706 3.998 18.316 1.00 96.25 67 PHE A CA 1
ATOM 536 C C . PHE A 1 67 ? -17.353 5.314 17.621 1.00 96.25 67 PHE A C 1
ATOM 538 O O . PHE A 1 67 ? -18.174 5.900 16.915 1.00 96.25 67 PHE A O 1
ATOM 545 N N . ARG A 1 68 ? -16.117 5.778 17.793 1.00 92.62 68 ARG A N 1
ATOM 546 C CA . ARG A 1 68 ? -15.575 6.975 17.146 1.00 92.62 68 ARG A CA 1
ATOM 547 C C . ARG A 1 68 ? -14.398 6.589 16.268 1.00 92.62 68 ARG A C 1
ATOM 549 O O . ARG A 1 68 ? -13.581 5.751 16.640 1.00 92.62 68 ARG A O 1
ATOM 556 N N . TRP A 1 69 ? -14.291 7.237 15.120 1.00 88.81 69 TRP A N 1
ATOM 557 C CA . TRP A 1 69 ? -13.303 6.938 14.085 1.00 88.81 69 TRP A CA 1
ATOM 558 C C . TRP A 1 69 ? -12.271 8.071 13.985 1.00 88.81 69 TRP A C 1
ATOM 560 O O . TRP A 1 69 ? -12.533 9.194 14.426 1.00 88.81 69 TRP A O 1
ATOM 570 N N . ASN A 1 70 ? -11.060 7.776 13.496 1.00 75.25 70 ASN A N 1
ATOM 571 C CA . ASN A 1 70 ? -10.005 8.785 13.364 1.00 75.25 70 ASN A CA 1
ATOM 572 C C . ASN A 1 70 ? -10.113 9.496 12.021 1.00 75.25 70 ASN A C 1
ATOM 574 O O . ASN A 1 70 ? -9.558 9.055 11.020 1.00 75.25 70 ASN A O 1
ATOM 578 N N . ASN A 1 71 ? -10.805 10.622 12.047 1.00 69.62 71 ASN A N 1
ATOM 579 C CA . ASN A 1 71 ? -11.063 11.451 10.888 1.00 69.62 71 ASN A CA 1
ATOM 580 C C . ASN A 1 71 ? -10.152 12.683 11.010 1.00 69.62 71 ASN A C 1
ATOM 582 O O . ASN A 1 71 ? -10.504 13.633 11.704 1.00 69.62 71 ASN A O 1
ATOM 586 N N . LYS A 1 72 ? -8.928 12.622 10.468 1.00 54.34 72 LYS A N 1
ATOM 587 C CA . LYS A 1 72 ? -8.007 13.771 10.419 1.00 54.34 72 LYS A CA 1
ATOM 588 C C . LYS A 1 72 ? -7.885 14.267 8.985 1.00 54.34 72 LYS A C 1
ATOM 590 O O . LYS A 1 72 ? -7.650 13.464 8.086 1.00 54.34 72 LYS A O 1
ATOM 595 N N . GLU A 1 73 ? -7.961 15.580 8.819 1.00 46.66 73 GLU A N 1
ATOM 596 C CA . GLU A 1 73 ? -7.478 16.269 7.626 1.00 46.66 73 GLU A CA 1
ATOM 597 C C . GLU A 1 73 ? -5.989 16.581 7.823 1.00 46.66 73 GLU A C 1
ATOM 599 O O . GLU A 1 73 ? -5.573 17.016 8.900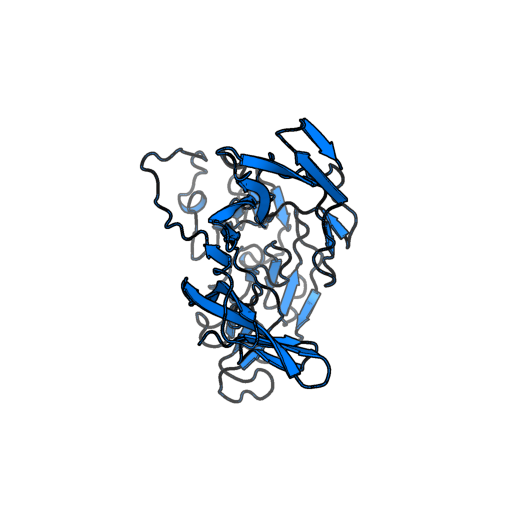 1.00 46.66 73 GLU A O 1
ATOM 604 N N . ALA A 1 74 ? -5.164 16.267 6.826 1.00 46.78 74 ALA A N 1
ATOM 605 C CA . ALA A 1 74 ? -3.728 16.525 6.856 1.00 46.78 74 ALA A CA 1
ATOM 606 C C . ALA A 1 74 ? -3.427 17.890 6.216 1.00 46.78 74 ALA A C 1
ATOM 608 O O . ALA A 1 74 ? -3.997 18.214 5.178 1.00 46.78 74 ALA A O 1
ATOM 609 N N . SER A 1 75 ? -2.513 18.665 6.811 1.00 42.75 75 SER A N 1
ATOM 610 C CA . SER A 1 75 ? -2.005 19.931 6.262 1.00 42.75 75 SER A CA 1
ATOM 611 C C . SER A 1 75 ? -0.485 19.881 6.088 1.00 42.75 75 SER A C 1
ATOM 613 O O . SER A 1 75 ? 0.214 19.267 6.897 1.00 42.75 75 SER A O 1
ATOM 615 N N . PHE A 1 76 ? 0.040 20.555 5.065 1.00 43.88 76 PHE A N 1
ATOM 616 C CA . PHE A 1 76 ? 1.482 20.654 4.815 1.00 43.88 76 PHE A CA 1
ATOM 617 C C . PHE A 1 76 ? 2.152 21.684 5.746 1.00 43.88 76 PHE A C 1
ATOM 619 O O . PHE A 1 76 ? 1.564 22.718 6.058 1.00 43.88 76 PHE A O 1
ATOM 626 N N . GLY A 1 77 ? 3.380 21.403 6.198 1.00 53.00 77 GLY A N 1
ATOM 627 C CA . GLY A 1 77 ? 4.214 22.357 6.944 1.00 53.00 77 GLY A CA 1
ATOM 628 C C . GLY A 1 77 ? 4.911 23.375 6.028 1.00 53.00 77 GLY A C 1
ATOM 629 O O . GLY A 1 77 ? 5.022 23.151 4.827 1.00 53.00 77 GLY A O 1
ATOM 630 N N . VAL A 1 78 ? 5.397 24.489 6.593 1.00 46.56 78 VAL A N 1
ATOM 631 C CA . VAL A 1 78 ? 5.900 25.654 5.822 1.00 46.56 78 VAL A CA 1
ATOM 632 C C . VAL A 1 78 ? 7.417 25.695 5.587 1.00 46.56 78 VAL A C 1
ATOM 634 O O . VAL A 1 78 ? 7.883 26.529 4.819 1.00 46.56 78 VAL A O 1
ATOM 637 N N . ASN A 1 79 ? 8.197 24.795 6.194 1.00 63.31 79 ASN A N 1
ATOM 638 C CA . ASN A 1 79 ? 9.661 24.783 6.076 1.00 63.31 79 ASN A CA 1
ATOM 639 C C . ASN A 1 79 ? 10.139 23.475 5.431 1.00 63.31 79 ASN A C 1
ATOM 641 O O . ASN A 1 79 ? 10.157 22.428 6.078 1.00 63.31 79 ASN A O 1
ATOM 645 N N . GLY A 1 80 ? 10.517 23.531 4.152 1.00 60.62 80 GLY A N 1
ATOM 646 C CA . GLY A 1 80 ? 11.058 22.383 3.420 1.00 60.62 80 GLY A CA 1
ATOM 647 C C . GLY A 1 80 ? 12.533 22.114 3.742 1.00 60.62 80 GLY A C 1
ATOM 648 O O . GLY A 1 80 ? 13.325 23.044 3.874 1.00 60.62 80 GLY A O 1
ATOM 649 N N . LYS A 1 81 ? 12.917 20.834 3.826 1.00 78.25 81 LYS A N 1
ATOM 650 C CA . LYS A 1 81 ? 14.312 20.365 3.942 1.00 78.25 81 LYS A CA 1
ATOM 651 C C . LYS A 1 81 ? 14.775 19.829 2.584 1.00 78.25 81 LYS A C 1
ATOM 653 O O . LYS A 1 81 ? 14.059 19.051 1.960 1.00 78.25 81 LYS A O 1
ATOM 658 N N . GLN A 1 82 ? 15.979 20.187 2.137 1.00 82.12 82 GLN A N 1
ATOM 659 C CA . GLN A 1 82 ? 16.577 19.587 0.940 1.00 82.12 82 GLN A CA 1
ATOM 660 C C . GLN A 1 82 ? 17.092 18.172 1.255 1.00 82.12 82 GLN A C 1
ATOM 662 O O . GLN A 1 82 ? 17.945 18.004 2.120 1.00 82.12 82 GLN A O 1
ATOM 667 N N . TRP A 1 83 ? 16.575 17.157 0.557 1.00 81.75 83 TRP A N 1
ATOM 668 C CA . TRP A 1 83 ? 16.903 15.736 0.783 1.00 81.75 83 TRP A CA 1
ATOM 669 C C . TRP A 1 83 ? 17.952 15.167 -0.177 1.00 81.75 83 TRP A C 1
ATOM 671 O O . TRP A 1 83 ? 18.536 14.120 0.089 1.00 81.75 83 TRP A O 1
ATOM 681 N N . GLN A 1 84 ? 18.188 15.835 -1.306 1.00 82.81 84 GLN A N 1
ATOM 682 C CA . GLN A 1 84 ? 19.146 15.394 -2.313 1.00 82.81 84 GLN A CA 1
ATOM 683 C C . GLN A 1 84 ? 19.794 16.604 -2.992 1.00 82.81 84 GLN A C 1
ATOM 685 O O . GLN A 1 84 ? 19.131 17.602 -3.295 1.00 82.81 84 GLN A O 1
ATOM 690 N N . ALA A 1 85 ? 21.107 16.522 -3.207 1.00 85.31 85 ALA A N 1
ATOM 691 C CA . ALA A 1 85 ? 21.842 17.492 -4.008 1.00 85.31 85 ALA A CA 1
ATOM 692 C C . ALA A 1 85 ? 21.466 17.363 -5.491 1.00 85.31 85 ALA A C 1
ATOM 694 O O . ALA A 1 85 ? 20.973 16.326 -5.930 1.00 85.31 85 ALA A O 1
ATOM 695 N N . ASN A 1 86 ? 21.727 18.408 -6.275 1.00 85.06 86 ASN A N 1
ATOM 696 C CA . ASN A 1 86 ? 21.435 18.383 -7.701 1.00 85.06 86 ASN A CA 1
ATOM 697 C C . ASN A 1 86 ? 22.216 17.256 -8.413 1.00 85.06 86 ASN A C 1
ATOM 699 O O . ASN A 1 86 ? 23.443 17.268 -8.433 1.00 85.06 86 ASN A O 1
ATOM 703 N N . LEU A 1 87 ? 21.498 16.314 -9.032 1.00 86.44 87 LEU A N 1
ATOM 704 C CA . LEU A 1 87 ? 22.060 15.200 -9.809 1.00 86.44 87 LEU A CA 1
ATOM 705 C C . LEU A 1 87 ? 22.433 15.551 -11.268 1.00 86.44 87 LEU A C 1
ATOM 707 O O . LEU A 1 87 ? 22.685 14.656 -12.074 1.00 86.44 87 LEU A O 1
ATOM 711 N N . GLY A 1 88 ? 22.455 16.835 -11.633 1.00 83.81 88 GLY A N 1
ATOM 712 C CA . GLY A 1 88 ? 22.790 17.300 -12.980 1.00 83.81 88 GLY A CA 1
ATOM 713 C C . GLY A 1 88 ? 21.551 17.726 -13.763 1.00 83.81 88 GLY A C 1
ATOM 714 O O . GLY A 1 88 ? 20.891 18.689 -13.377 1.00 83.81 88 GLY A O 1
ATOM 715 N N . ASN A 1 89 ? 21.257 17.053 -14.884 1.00 78.44 89 ASN A N 1
ATOM 716 C CA . ASN A 1 89 ? 20.122 17.396 -15.751 1.00 78.44 89 ASN A CA 1
ATOM 717 C C . ASN A 1 89 ? 18.823 17.557 -14.929 1.00 78.44 89 ASN A C 1
ATOM 719 O O . ASN A 1 89 ? 18.528 16.740 -14.055 1.00 78.44 89 ASN A O 1
ATOM 723 N N . ASN A 1 90 ? 18.055 18.616 -15.204 1.00 72.62 90 ASN A N 1
ATOM 724 C CA . ASN A 1 90 ? 16.971 19.087 -14.340 1.00 72.62 90 ASN A CA 1
ATOM 725 C C . ASN A 1 90 ? 15.836 18.063 -14.140 1.00 72.62 90 ASN A C 1
ATOM 727 O O . ASN A 1 90 ? 15.116 18.146 -13.145 1.00 72.62 90 ASN A O 1
ATOM 731 N N . TRP A 1 91 ? 15.686 17.078 -15.031 1.00 88.12 91 TRP A N 1
ATOM 732 C CA . TRP A 1 91 ? 14.692 16.017 -14.888 1.00 88.12 91 TRP A CA 1
ATOM 733 C C . TRP A 1 91 ? 15.034 15.022 -13.775 1.00 88.12 91 TRP A C 1
ATOM 735 O O . TRP A 1 91 ? 14.127 14.542 -13.101 1.00 88.12 91 TRP A O 1
ATOM 745 N N . LYS A 1 92 ? 16.327 14.783 -13.503 1.00 88.62 92 LYS A N 1
ATOM 746 C CA . LYS A 1 92 ? 16.813 13.772 -12.543 1.00 88.62 92 LYS A CA 1
ATOM 747 C C . LYS A 1 92 ? 16.398 14.060 -11.095 1.00 88.62 92 LYS A C 1
ATOM 749 O O . LYS A 1 92 ? 16.447 13.172 -10.253 1.00 88.62 92 LYS A O 1
ATOM 754 N N . ASN A 1 93 ? 15.977 15.290 -10.790 1.00 87.12 93 ASN A N 1
ATOM 755 C CA . ASN A 1 93 ? 15.486 15.661 -9.461 1.00 87.12 93 ASN A CA 1
ATOM 756 C C . ASN A 1 93 ? 13.960 15.746 -9.360 1.00 87.12 93 ASN A C 1
ATOM 758 O O . ASN A 1 93 ? 13.452 15.956 -8.254 1.00 87.12 93 ASN A O 1
ATOM 762 N N . ARG A 1 94 ? 13.227 15.612 -10.472 1.00 89.56 94 ARG A N 1
ATOM 763 C CA . ARG A 1 94 ? 11.771 15.755 -10.459 1.00 89.56 94 ARG A CA 1
ATOM 764 C C . ARG A 1 94 ? 11.138 14.549 -9.758 1.00 89.56 94 ARG A C 1
ATOM 766 O O . ARG A 1 94 ? 11.513 13.420 -10.079 1.00 89.56 94 ARG A O 1
ATOM 773 N N . PRO A 1 95 ? 10.167 14.772 -8.849 1.00 86.50 95 PRO A N 1
ATOM 774 C CA . PRO A 1 95 ? 9.366 13.694 -8.269 1.00 86.50 95 PRO A CA 1
ATOM 775 C C . PRO A 1 95 ? 8.745 12.786 -9.332 1.00 86.50 95 PRO A C 1
ATOM 777 O O . PRO A 1 95 ? 8.685 11.580 -9.136 1.00 86.50 95 PRO A O 1
ATOM 780 N N . THR A 1 96 ? 8.361 13.381 -10.465 1.00 90.69 96 THR A N 1
ATOM 781 C CA . THR A 1 96 ? 7.869 12.697 -11.660 1.00 90.69 96 THR A CA 1
ATOM 782 C C . THR A 1 96 ? 8.390 13.423 -12.903 1.00 90.69 96 THR A C 1
ATOM 784 O O . THR A 1 96 ? 8.320 14.654 -12.968 1.00 90.69 96 THR A O 1
ATOM 787 N N . HIS A 1 97 ? 8.898 12.695 -13.899 1.00 92.75 97 HIS A N 1
ATOM 788 C CA . HIS A 1 97 ? 9.271 13.246 -15.209 1.00 92.75 97 HIS A CA 1
ATOM 789 C C . HIS A 1 97 ? 8.618 12.449 -16.335 1.00 92.75 97 HIS A C 1
ATOM 791 O O . HIS A 1 97 ? 8.657 11.222 -16.284 1.00 92.75 97 HIS A O 1
ATOM 797 N N . GLU A 1 98 ? 8.029 13.147 -17.316 1.00 91.56 98 GLU A N 1
ATOM 798 C CA . GLU A 1 98 ? 7.294 12.536 -18.439 1.00 91.56 98 GLU A CA 1
ATOM 799 C C . GLU A 1 98 ? 6.302 11.471 -17.941 1.00 91.56 98 GLU A C 1
ATOM 801 O O . GLU A 1 98 ? 6.406 10.298 -18.260 1.00 91.56 98 GLU A O 1
ATOM 806 N N . ASN A 1 99 ? 5.393 11.857 -17.038 1.00 88.31 99 ASN A N 1
ATOM 807 C CA . ASN A 1 99 ? 4.400 10.955 -16.429 1.00 88.31 99 ASN A CA 1
ATOM 808 C C . ASN A 1 99 ? 4.981 9.701 -15.737 1.00 88.31 99 ASN A C 1
ATOM 810 O O . ASN A 1 99 ? 4.293 8.696 -15.572 1.00 88.31 99 ASN A O 1
ATOM 814 N N . GLY A 1 100 ? 6.233 9.769 -15.276 1.00 89.81 100 GLY A N 1
ATOM 815 C CA . GLY A 1 100 ? 6.900 8.676 -14.563 1.00 89.81 100 GLY A CA 1
ATOM 816 C C . GLY A 1 100 ? 7.838 7.854 -15.440 1.00 89.81 100 GLY A C 1
ATOM 817 O O . GLY A 1 100 ? 8.400 6.870 -14.967 1.00 89.81 100 GLY A O 1
ATOM 818 N N . GLU A 1 101 ? 8.032 8.253 -16.698 1.00 92.56 101 GLU A N 1
ATOM 819 C CA . GLU A 1 101 ? 8.868 7.547 -17.666 1.00 92.56 101 GLU A CA 1
ATOM 820 C C . GLU A 1 101 ? 10.340 7.468 -17.282 1.00 92.56 101 GLU A C 1
ATOM 822 O O . GLU A 1 101 ? 10.984 6.433 -17.450 1.00 92.56 101 GLU A O 1
ATOM 827 N N . HIS A 1 102 ? 10.878 8.548 -16.733 1.00 93.38 102 HIS A N 1
ATOM 828 C CA . HIS A 1 102 ? 12.300 8.627 -16.406 1.00 93.38 102 HIS A CA 1
ATOM 829 C C . HIS A 1 102 ? 12.572 8.635 -14.908 1.00 93.38 102 HIS A C 1
ATOM 831 O O . HIS A 1 102 ? 13.576 8.086 -14.453 1.00 93.38 102 HIS A O 1
ATOM 837 N N . SER A 1 103 ? 11.676 9.250 -14.138 1.00 93.62 103 SER A N 1
ATOM 838 C CA . SER A 1 103 ? 11.720 9.249 -12.683 1.00 93.62 103 SER A CA 1
ATOM 839 C C . SER A 1 103 ? 10.311 9.229 -12.110 1.00 93.62 103 SER A C 1
ATOM 841 O O . SER A 1 103 ? 9.428 9.924 -12.622 1.00 93.62 103 SER A O 1
ATOM 843 N N . MET A 1 104 ? 10.111 8.466 -11.037 1.00 95.19 104 MET A N 1
ATOM 844 C CA . MET A 1 104 ? 8.894 8.525 -10.228 1.00 95.19 104 MET A CA 1
ATOM 845 C C . MET A 1 104 ? 9.201 8.331 -8.740 1.00 95.19 104 MET A C 1
ATOM 847 O O . MET A 1 104 ? 10.163 7.643 -8.384 1.00 95.19 104 MET A O 1
ATOM 851 N N . LEU A 1 105 ? 8.362 8.920 -7.884 1.00 93.94 105 LEU A N 1
ATOM 852 C CA . LEU A 1 105 ? 8.281 8.583 -6.466 1.00 93.94 105 LEU A CA 1
ATOM 853 C C . LEU A 1 105 ? 7.216 7.514 -6.244 1.00 93.94 105 LEU A C 1
ATOM 855 O O . LEU A 1 105 ? 6.042 7.740 -6.539 1.00 93.94 105 LEU A O 1
ATOM 859 N N . ILE A 1 106 ? 7.623 6.373 -5.701 1.00 92.12 106 ILE A N 1
ATOM 860 C CA . ILE A 1 106 ? 6.734 5.272 -5.333 1.00 92.12 106 ILE A CA 1
ATOM 861 C C . ILE A 1 106 ? 7.365 4.487 -4.187 1.00 92.12 106 ILE A C 1
ATOM 863 O O . ILE A 1 106 ? 8.566 4.256 -4.197 1.00 92.12 106 ILE A O 1
ATOM 867 N N . ASP A 1 107 ? 6.572 4.109 -3.190 1.00 87.50 107 ASP A N 1
ATOM 868 C CA . ASP A 1 107 ? 7.004 3.239 -2.089 1.00 87.50 107 ASP A CA 1
ATOM 869 C C . ASP A 1 107 ? 7.224 1.821 -2.641 1.00 87.50 107 ASP A C 1
ATOM 871 O O . ASP A 1 107 ? 6.280 1.038 -2.741 1.00 87.50 107 ASP A O 1
ATOM 875 N N . ILE A 1 108 ? 8.435 1.535 -3.131 1.00 89.75 108 ILE A N 1
ATOM 876 C CA . ILE A 1 108 ? 8.715 0.324 -3.914 1.00 89.75 108 ILE A CA 1
ATOM 877 C C . ILE A 1 108 ? 9.169 -0.835 -3.031 1.00 89.75 108 ILE A C 1
ATOM 879 O O . ILE A 1 108 ? 9.062 -1.994 -3.429 1.00 89.75 108 ILE A O 1
ATOM 883 N N . ASN A 1 109 ? 9.671 -0.549 -1.832 1.00 79.38 109 ASN A N 1
ATOM 884 C CA . ASN A 1 109 ? 10.023 -1.567 -0.843 1.00 79.38 109 ASN A CA 1
ATOM 885 C C . ASN A 1 109 ? 8.906 -1.804 0.201 1.00 79.38 109 ASN A C 1
ATOM 887 O O . ASN A 1 109 ? 9.048 -2.682 1.061 1.00 79.38 109 ASN A O 1
ATOM 891 N N . GLY A 1 110 ? 7.811 -1.044 0.101 1.00 69.94 110 GLY A N 1
ATOM 892 C CA . GLY A 1 110 ? 6.620 -1.126 0.933 1.00 69.94 110 GLY A CA 1
ATOM 893 C C . GLY A 1 110 ? 6.756 -0.474 2.300 1.00 69.94 110 GLY A C 1
ATOM 894 O O . GLY A 1 110 ? 5.828 -0.622 3.089 1.00 69.94 110 GLY A O 1
ATOM 895 N N . ASP A 1 111 ? 7.863 0.197 2.627 1.00 62.34 111 ASP A N 1
ATOM 896 C CA . ASP A 1 111 ? 8.188 0.726 3.956 1.00 62.34 111 ASP A CA 1
ATOM 897 C C . ASP A 1 111 ? 7.439 2.012 4.345 1.00 62.34 111 ASP A C 1
ATOM 899 O O . ASP A 1 111 ? 7.730 2.629 5.376 1.00 62.34 111 ASP A O 1
ATOM 903 N N . GLY A 1 112 ? 6.425 2.395 3.572 1.00 63.94 112 GLY A N 1
ATOM 904 C CA . GLY A 1 112 ? 5.578 3.553 3.823 1.00 63.94 112 GLY A CA 1
ATOM 905 C C . GLY A 1 112 ? 6.217 4.891 3.487 1.00 63.94 112 GLY A C 1
ATOM 906 O O . GLY A 1 112 ? 5.577 5.921 3.731 1.00 63.94 112 GLY A O 1
ATOM 907 N N . LEU A 1 113 ? 7.439 4.904 2.955 1.00 76.88 113 LEU A N 1
ATOM 908 C CA . LEU A 1 113 ? 8.125 6.092 2.481 1.00 76.88 113 LEU A CA 1
ATOM 909 C C . LEU A 1 113 ? 8.277 6.005 0.952 1.00 76.88 113 LEU A C 1
ATOM 911 O O . LEU A 1 113 ? 8.766 5.013 0.433 1.00 76.88 113 LEU A O 1
ATOM 915 N N . PRO A 1 114 ? 7.879 7.034 0.179 1.00 87.12 114 PRO A N 1
ATOM 916 C CA . PRO A 1 114 ? 8.061 6.992 -1.270 1.00 87.12 114 PRO A CA 1
ATOM 917 C C . PRO A 1 114 ? 9.542 6.979 -1.660 1.00 87.12 114 PRO A C 1
ATOM 919 O O . PRO A 1 114 ? 10.264 7.932 -1.351 1.00 87.12 114 PRO A O 1
ATOM 922 N N . ASP A 1 115 ? 9.965 5.950 -2.386 1.00 94.06 115 ASP A N 1
ATOM 923 C CA . ASP A 1 115 ? 11.314 5.778 -2.922 1.00 94.06 115 ASP A CA 1
ATOM 924 C C . ASP A 1 115 ? 11.458 6.430 -4.298 1.00 94.06 115 ASP A C 1
ATOM 926 O O . ASP A 1 115 ? 10.475 6.665 -5.003 1.00 94.06 115 ASP A O 1
ATOM 930 N N . ARG A 1 116 ? 12.695 6.709 -4.720 1.00 95.00 116 ARG A N 1
ATOM 931 C CA . ARG A 1 116 ? 12.983 7.200 -6.076 1.00 95.00 116 ARG A CA 1
ATOM 932 C C . ARG A 1 116 ? 13.325 6.050 -7.003 1.00 95.00 116 ARG A C 1
ATOM 934 O O . ARG A 1 116 ? 14.269 5.307 -6.747 1.00 95.00 116 ARG A O 1
ATOM 941 N N . VAL A 1 117 ? 12.627 5.972 -8.129 1.00 96.81 117 VAL A N 1
ATOM 942 C CA . VAL A 1 117 ? 12.895 4.985 -9.178 1.00 96.81 117 VAL A CA 1
ATOM 943 C C . VAL A 1 117 ? 13.285 5.702 -10.463 1.00 96.81 117 VAL A C 1
ATOM 945 O O . VAL A 1 117 ? 12.608 6.649 -10.862 1.00 96.81 117 VAL A O 1
ATOM 948 N N . PHE A 1 118 ? 14.359 5.247 -11.108 1.00 96.00 118 PHE A N 1
ATOM 949 C CA . PHE A 1 118 ? 14.878 5.781 -12.366 1.00 96.00 118 PHE A CA 1
ATOM 950 C C . PHE A 1 118 ? 15.004 4.698 -13.442 1.00 96.00 118 PHE A C 1
ATOM 952 O O . PHE A 1 118 ? 15.318 3.545 -13.138 1.00 96.00 118 PHE A O 1
ATOM 959 N N . ASP A 1 119 ? 14.851 5.099 -14.706 1.00 95.06 119 ASP A N 1
ATOM 960 C CA . ASP A 1 119 ? 15.053 4.242 -15.890 1.00 95.06 119 ASP A CA 1
ATOM 961 C C . ASP A 1 119 ? 16.533 4.001 -16.258 1.00 95.06 119 ASP A C 1
ATOM 963 O O . ASP A 1 119 ? 16.857 3.265 -17.200 1.00 95.06 119 ASP A O 1
ATOM 967 N N . ARG A 1 120 ? 17.438 4.665 -15.534 1.00 94.38 120 ARG A N 1
ATOM 968 C CA . ARG A 1 120 ? 18.894 4.547 -15.624 1.00 94.38 120 ARG A CA 1
ATOM 969 C C . ARG A 1 120 ? 19.547 5.105 -14.368 1.00 94.38 120 ARG A C 1
ATOM 971 O O . ARG A 1 120 ? 18.931 5.850 -13.611 1.00 94.38 120 ARG A O 1
ATOM 978 N N . ASN A 1 121 ? 20.822 4.803 -14.164 1.00 94.56 121 ASN A N 1
ATOM 979 C CA . ASN A 1 121 ? 21.587 5.405 -13.085 1.00 94.56 121 ASN A CA 1
ATOM 980 C C . ASN A 1 121 ? 21.676 6.928 -13.308 1.00 94.56 121 ASN A C 1
ATOM 982 O O . ASN A 1 121 ? 22.243 7.354 -14.314 1.00 94.56 121 ASN A O 1
ATOM 986 N N . PRO A 1 122 ? 21.184 7.776 -12.391 1.00 92.50 122 PRO A N 1
ATOM 987 C CA . PRO A 1 122 ? 21.169 9.220 -12.602 1.00 92.50 122 PRO A CA 1
ATOM 988 C C . PRO A 1 122 ? 22.572 9.851 -12.626 1.00 92.50 122 PRO A C 1
ATOM 990 O O . PRO A 1 122 ? 22.717 10.963 -13.129 1.00 92.50 122 PRO A O 1
ATOM 993 N N . LYS A 1 123 ? 23.614 9.174 -12.125 1.00 90.44 123 LYS A N 1
ATOM 994 C CA . LYS A 1 123 ? 25.001 9.673 -12.132 1.00 90.44 123 LYS A CA 1
ATOM 995 C C . LYS A 1 123 ? 25.811 9.183 -13.332 1.00 90.44 123 LYS A C 1
ATOM 997 O O . LYS A 1 123 ? 26.603 9.950 -13.864 1.00 90.44 123 LYS A O 1
ATOM 1002 N N . THR A 1 124 ? 25.642 7.923 -13.730 1.00 92.81 124 THR A N 1
ATOM 1003 C CA . THR A 1 124 ? 26.456 7.292 -14.790 1.00 92.81 124 THR A CA 1
ATOM 1004 C C . THR A 1 124 ? 25.706 7.093 -16.106 1.00 92.81 124 THR A C 1
ATOM 1006 O O . THR A 1 124 ? 26.302 6.648 -17.080 1.00 92.81 124 THR A O 1
ATOM 1009 N N . ASP A 1 125 ? 24.398 7.366 -16.127 1.00 92.12 125 ASP A N 1
ATOM 1010 C CA . ASP A 1 125 ? 23.475 7.125 -17.244 1.00 92.12 125 ASP A CA 1
ATOM 1011 C C . ASP A 1 125 ? 23.432 5.662 -17.740 1.00 92.12 125 ASP A C 1
ATOM 1013 O O . ASP A 1 125 ? 22.879 5.363 -18.801 1.00 92.12 125 ASP A O 1
ATOM 1017 N N . GLN A 1 126 ? 23.933 4.721 -16.931 1.00 94.44 126 GLN A N 1
ATOM 1018 C CA . GLN A 1 126 ? 23.818 3.284 -17.175 1.00 94.44 126 GLN A CA 1
ATOM 1019 C C . GLN A 1 126 ? 22.344 2.857 -17.191 1.00 94.44 126 GLN A C 1
ATOM 1021 O O . GLN A 1 126 ? 21.639 3.030 -16.200 1.00 94.44 126 GLN A O 1
ATOM 1026 N N . GLN A 1 127 ? 21.8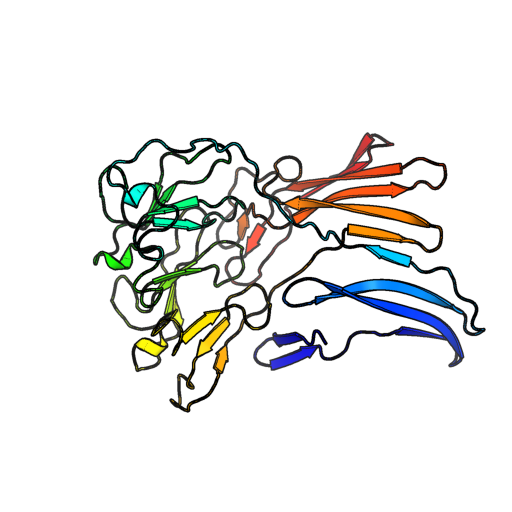94 2.240 -18.285 1.00 93.81 127 GLN A N 1
ATOM 1027 C CA . GLN A 1 127 ? 20.514 1.766 -18.435 1.00 93.81 127 GLN A CA 1
ATOM 1028 C C . GLN A 1 127 ? 20.165 0.623 -17.467 1.00 93.81 127 GLN A C 1
ATOM 1030 O O . GLN A 1 127 ? 20.979 -0.266 -17.198 1.00 93.81 127 GLN A O 1
ATOM 1035 N N . GLY A 1 128 ? 18.926 0.635 -16.980 1.00 94.62 128 GLY A N 1
ATOM 1036 C CA . GLY A 1 128 ? 18.364 -0.361 -16.068 1.00 94.62 128 GLY A CA 1
ATOM 1037 C C . GLY A 1 128 ? 17.388 0.289 -15.094 1.00 94.62 128 GLY A C 1
ATOM 1038 O O . GLY A 1 128 ? 17.298 1.506 -15.043 1.00 94.62 128 GLY A O 1
ATOM 1039 N N . LEU A 1 129 ? 16.684 -0.499 -14.288 1.00 95.75 129 LEU A N 1
ATOM 1040 C CA . LEU A 1 129 ? 15.808 0.057 -13.258 1.00 95.75 129 LEU A CA 1
ATOM 1041 C C . LEU A 1 129 ? 16.609 0.271 -11.967 1.00 95.75 129 LEU A C 1
ATOM 1043 O O . LEU A 1 129 ? 17.048 -0.697 -11.332 1.00 95.75 129 LEU A O 1
ATOM 1047 N N . PHE A 1 130 ? 16.813 1.532 -11.591 1.00 96.88 130 PHE A N 1
ATOM 1048 C CA . PHE A 1 130 ? 17.555 1.921 -10.392 1.00 96.88 130 PHE A CA 1
ATOM 1049 C C . PHE A 1 130 ? 16.606 2.451 -9.326 1.00 96.88 130 PHE A C 1
ATOM 1051 O O . PHE A 1 130 ? 15.777 3.311 -9.605 1.00 96.88 130 PHE A O 1
ATOM 1058 N N . VAL A 1 131 ? 16.765 1.961 -8.102 1.00 97.19 131 VAL A N 1
ATOM 1059 C CA . VAL A 1 131 ? 15.939 2.326 -6.950 1.00 97.19 131 VAL A CA 1
ATOM 1060 C C . VAL A 1 131 ? 16.822 2.954 -5.887 1.00 97.19 131 VAL A C 1
ATOM 1062 O O . VAL A 1 131 ? 17.838 2.372 -5.516 1.00 97.19 131 VAL A O 1
ATOM 1065 N N . TYR A 1 132 ? 16.418 4.125 -5.412 1.00 96.12 132 TYR A N 1
ATOM 1066 C CA . TYR A 1 132 ? 17.029 4.888 -4.333 1.00 96.12 132 TYR A CA 1
ATOM 1067 C C . TYR A 1 132 ? 16.044 4.930 -3.173 1.00 96.12 132 TYR A C 1
ATOM 1069 O O . TYR A 1 132 ? 15.013 5.605 -3.269 1.00 96.12 132 TYR A O 1
ATOM 1077 N N . LEU A 1 133 ? 16.351 4.192 -2.108 1.00 91.75 133 LEU A N 1
ATOM 1078 C CA . LEU A 1 133 ? 15.431 4.034 -0.989 1.00 91.75 133 LEU A CA 1
ATOM 1079 C C . LEU A 1 133 ? 15.376 5.297 -0.139 1.00 91.75 133 LEU A C 1
ATOM 1081 O O . LEU A 1 133 ? 16.404 5.925 0.135 1.00 91.75 133 LEU A O 1
ATOM 1085 N N . ASN A 1 134 ? 14.171 5.664 0.268 1.00 86.75 134 ASN A N 1
ATOM 1086 C CA . ASN A 1 134 ? 13.907 6.779 1.155 1.00 86.75 134 ASN A CA 1
ATOM 1087 C C . ASN A 1 134 ? 14.187 6.373 2.603 1.00 86.75 134 ASN A C 1
ATOM 1089 O O . ASN A 1 134 ? 13.660 5.393 3.111 1.00 86.75 134 ASN A O 1
ATOM 1093 N N . THR A 1 135 ? 15.026 7.140 3.292 1.00 83.06 135 THR A N 1
ATOM 1094 C CA . THR A 1 135 ? 15.443 6.831 4.668 1.00 83.06 135 THR A CA 1
ATOM 1095 C C . THR A 1 135 ? 14.677 7.630 5.722 1.00 83.06 135 THR A C 1
ATOM 1097 O O . THR A 1 135 ? 14.969 7.520 6.911 1.00 83.06 135 THR A O 1
ATOM 1100 N N . GLY A 1 136 ? 13.736 8.480 5.302 1.00 79.06 136 GLY A N 1
ATOM 1101 C CA . GLY A 1 136 ? 13.043 9.454 6.149 1.00 79.06 136 GLY A CA 1
ATOM 1102 C C . GLY A 1 136 ? 13.819 10.760 6.356 1.00 79.06 136 GLY A C 1
ATOM 1103 O O . GLY A 1 136 ? 13.234 11.762 6.760 1.00 79.06 136 GLY A O 1
ATOM 1104 N N . ASP A 1 137 ? 15.111 10.775 6.021 1.00 79.00 137 ASP A N 1
ATOM 1105 C CA . ASP A 1 137 ? 15.993 11.944 6.121 1.00 79.00 137 ASP A CA 1
ATOM 1106 C C . ASP A 1 137 ? 16.729 12.278 4.814 1.00 79.00 137 ASP A C 1
ATOM 1108 O O . ASP A 1 137 ? 17.544 13.206 4.775 1.00 79.00 137 ASP A O 1
ATOM 1112 N N . GLY A 1 138 ? 16.429 11.543 3.745 1.00 83.50 138 GLY A N 1
ATOM 1113 C CA . GLY A 1 138 ? 17.074 11.631 2.444 1.00 83.50 138 GLY A CA 1
ATOM 1114 C C . GLY A 1 138 ? 16.851 10.357 1.630 1.00 83.50 138 GLY A C 1
ATOM 1115 O O . GLY A 1 138 ? 15.969 9.558 1.940 1.00 83.50 138 GLY A O 1
ATOM 1116 N N . PHE A 1 139 ? 17.674 10.161 0.601 1.00 92.50 139 PHE A N 1
ATOM 1117 C CA . PHE A 1 139 ? 17.717 8.923 -0.182 1.00 92.50 139 PHE A CA 1
ATOM 1118 C C . PHE A 1 139 ? 19.080 8.241 -0.032 1.00 92.50 139 PHE A C 1
ATOM 1120 O O . PHE A 1 139 ? 20.090 8.921 0.169 1.00 92.50 139 PHE A O 1
ATOM 1127 N N . ASP A 1 140 ? 19.115 6.915 -0.143 1.00 93.50 140 ASP A N 1
ATOM 1128 C CA . ASP A 1 140 ? 20.354 6.136 -0.117 1.00 93.50 140 ASP A CA 1
ATOM 1129 C C . ASP A 1 140 ? 21.213 6.313 -1.395 1.00 93.50 140 ASP A C 1
ATOM 1131 O O . ASP A 1 140 ? 21.000 7.210 -2.216 1.00 93.50 140 ASP A O 1
ATOM 1135 N N . ASN A 1 141 ? 22.242 5.475 -1.565 1.00 91.56 141 ASN A N 1
ATOM 1136 C CA . ASN A 1 141 ? 23.147 5.549 -2.720 1.00 91.56 141 ASN A CA 1
ATOM 1137 C C . ASN A 1 141 ? 22.570 4.965 -4.022 1.00 91.56 141 ASN A C 1
ATOM 1139 O O . ASN A 1 141 ? 23.199 5.114 -5.076 1.00 91.56 141 ASN A O 1
ATOM 1143 N N . GLY A 1 142 ? 21.393 4.346 -3.965 1.00 93.12 142 GLY A N 1
ATOM 1144 C CA . GLY A 1 142 ? 20.747 3.675 -5.078 1.00 93.12 142 GLY A CA 1
ATOM 1145 C C . GLY A 1 142 ? 21.330 2.301 -5.398 1.00 93.12 142 GLY A C 1
ATOM 1146 O O . GLY A 1 142 ? 22.534 2.059 -5.302 1.00 93.12 142 GLY A O 1
ATOM 1147 N N . LYS A 1 143 ? 20.463 1.389 -5.837 1.00 95.69 143 LYS A N 1
ATOM 1148 C CA . LYS A 1 143 ? 20.812 0.039 -6.290 1.00 95.69 143 LYS A CA 1
ATOM 1149 C C . LYS A 1 143 ? 20.115 -0.265 -7.613 1.00 95.69 143 LYS A C 1
ATOM 1151 O O . LYS A 1 143 ? 18.955 0.088 -7.810 1.00 95.69 143 LYS A O 1
ATOM 1156 N N . GLN A 1 144 ? 20.799 -0.978 -8.507 1.00 96.44 144 GLN A N 1
ATOM 1157 C CA . GLN A 1 144 ? 20.157 -1.556 -9.686 1.00 96.44 144 GLN A CA 1
ATOM 1158 C C . GLN A 1 144 ? 19.282 -2.742 -9.256 1.00 96.44 144 GLN A C 1
ATOM 1160 O O . GLN A 1 144 ? 19.800 -3.769 -8.818 1.00 96.44 144 GLN A O 1
ATOM 1165 N N . TRP A 1 145 ? 17.962 -2.590 -9.351 1.00 94.94 145 TRP A N 1
ATOM 1166 C CA . TRP A 1 145 ? 16.998 -3.653 -9.040 1.00 94.94 145 TRP A CA 1
ATOM 1167 C C . TRP A 1 145 ? 16.715 -4.534 -10.249 1.00 94.94 145 TRP A C 1
ATOM 1169 O O . TRP A 1 145 ? 16.431 -5.721 -10.099 1.00 94.94 145 TRP A O 1
ATOM 1179 N N . GLN A 1 146 ? 16.837 -3.974 -11.453 1.00 93.62 146 GLN A N 1
ATOM 1180 C CA . GLN A 1 146 ? 16.756 -4.745 -12.681 1.00 93.62 146 GLN A CA 1
ATOM 1181 C C . GLN A 1 146 ? 17.809 -4.280 -13.684 1.00 93.62 146 GLN A C 1
ATOM 1183 O O . GLN A 1 146 ? 17.964 -3.084 -13.950 1.00 93.62 146 GLN A O 1
ATOM 1188 N N . ALA A 1 147 ? 18.555 -5.247 -14.222 1.00 93.81 147 ALA A N 1
ATOM 1189 C CA . ALA A 1 147 ? 19.503 -5.011 -15.302 1.00 93.81 147 ALA A CA 1
ATOM 1190 C C . ALA A 1 147 ? 18.789 -4.479 -16.551 1.00 93.81 147 ALA A C 1
ATOM 1192 O O . ALA A 1 147 ? 17.573 -4.621 -16.685 1.00 93.81 147 ALA A O 1
ATOM 1193 N N . ASN A 1 148 ? 19.558 -3.895 -17.470 1.00 93.50 148 ASN A N 1
ATOM 1194 C CA . ASN A 1 148 ? 19.023 -3.468 -18.755 1.00 93.50 148 ASN A CA 1
ATOM 1195 C C . ASN A 1 148 ? 18.335 -4.644 -19.469 1.00 93.50 148 ASN A C 1
ATOM 1197 O O . ASN A 1 148 ? 18.969 -5.666 -19.732 1.00 93.50 148 ASN A O 1
ATOM 1201 N N . LEU A 1 149 ? 17.052 -4.486 -19.793 1.00 89.44 149 LEU A N 1
ATOM 1202 C CA . LEU A 1 149 ? 16.259 -5.492 -20.507 1.00 89.44 149 LEU A CA 1
ATOM 1203 C C . LEU A 1 149 ? 16.280 -5.299 -22.036 1.00 89.44 149 LEU A C 1
ATOM 1205 O O . LEU A 1 149 ? 15.493 -5.917 -22.751 1.00 89.44 149 LEU A O 1
ATOM 1209 N N . GLY A 1 150 ? 17.168 -4.444 -22.550 1.00 86.75 150 GLY A N 1
ATOM 1210 C CA . GLY A 1 150 ? 17.306 -4.142 -23.973 1.00 86.75 150 GLY A CA 1
ATOM 1211 C C . GLY A 1 150 ? 16.751 -2.760 -24.295 1.00 86.75 150 GLY A C 1
ATOM 1212 O O . GLY A 1 150 ? 17.265 -1.763 -23.797 1.00 86.75 150 GLY A O 1
ATOM 1213 N N . ASN A 1 151 ? 15.725 -2.692 -25.149 1.00 85.19 151 ASN A N 1
ATOM 1214 C CA . ASN A 1 151 ? 15.098 -1.427 -25.546 1.00 85.19 151 ASN A CA 1
ATOM 1215 C C . ASN A 1 151 ? 14.818 -0.526 -24.332 1.00 85.19 151 ASN A C 1
ATOM 1217 O O . ASN A 1 151 ? 14.291 -0.987 -23.320 1.00 85.19 151 ASN A O 1
ATOM 1221 N N . THR A 1 152 ? 15.141 0.764 -24.455 1.00 82.50 152 THR A N 1
ATOM 1222 C CA . THR A 1 152 ? 15.115 1.747 -23.355 1.00 82.50 152 THR A CA 1
ATOM 1223 C C . THR A 1 152 ? 13.791 1.785 -22.603 1.00 82.50 152 THR A C 1
ATOM 1225 O O . THR A 1 152 ? 13.791 1.901 -21.379 1.00 82.50 152 THR A O 1
ATOM 1228 N N . TRP A 1 153 ? 12.676 1.623 -23.314 1.00 89.62 153 TRP A N 1
ATOM 1229 C CA . TRP A 1 153 ? 11.339 1.599 -22.735 1.00 89.62 153 TRP A CA 1
ATOM 1230 C C . TRP A 1 153 ? 11.155 0.530 -21.652 1.00 89.62 153 TRP A C 1
ATOM 1232 O O . TRP A 1 153 ? 10.488 0.771 -20.651 1.00 89.62 153 TRP A O 1
ATOM 1242 N N . LYS A 1 154 ? 11.830 -0.619 -21.788 1.00 92.12 154 LYS A N 1
ATOM 1243 C CA . LYS A 1 154 ? 11.750 -1.754 -20.857 1.00 92.12 154 LYS A CA 1
ATOM 1244 C C . LYS A 1 154 ? 12.406 -1.469 -19.511 1.00 92.12 154 LYS A C 1
ATOM 1246 O O . LYS A 1 154 ? 12.298 -2.291 -18.606 1.00 92.12 154 LYS A O 1
ATOM 1251 N N . ASN A 1 155 ? 13.107 -0.346 -19.355 1.00 93.06 155 ASN A N 1
ATOM 1252 C CA . ASN A 1 155 ? 13.695 0.099 -18.089 1.00 93.06 155 ASN A CA 1
ATOM 1253 C C . ASN A 1 155 ? 12.855 1.175 -17.401 1.00 93.06 155 ASN A C 1
ATOM 1255 O O . ASN A 1 155 ? 13.102 1.464 -16.236 1.00 93.06 155 ASN A O 1
ATOM 1259 N N . ARG A 1 156 ? 11.864 1.749 -18.090 1.00 94.75 156 ARG A N 1
ATOM 1260 C CA . ARG A 1 156 ? 11.065 2.833 -17.532 1.00 94.75 156 ARG A CA 1
ATOM 1261 C C . ARG A 1 156 ? 10.167 2.325 -16.393 1.00 94.75 156 ARG A C 1
ATOM 1263 O O . ARG A 1 156 ? 9.694 1.181 -16.465 1.00 94.75 156 ARG A O 1
ATOM 1270 N N . PRO A 1 157 ? 9.950 3.128 -15.333 1.00 92.94 157 PRO A N 1
ATOM 1271 C CA . PRO A 1 157 ? 8.971 2.809 -14.297 1.00 92.94 157 PRO A CA 1
ATOM 1272 C C . PRO A 1 157 ? 7.550 2.753 -14.867 1.00 92.94 157 PRO A C 1
ATOM 1274 O O . PRO A 1 157 ? 6.812 1.815 -14.585 1.00 92.94 157 PRO A O 1
ATOM 1277 N N . THR A 1 158 ? 7.231 3.703 -15.746 1.00 92.88 158 THR A N 1
ATOM 1278 C CA . THR A 1 158 ? 6.006 3.770 -16.552 1.00 92.88 158 THR A CA 1
ATOM 1279 C C . THR A 1 158 ? 6.405 4.028 -18.006 1.00 92.88 158 THR A C 1
ATOM 1281 O O . THR A 1 158 ? 7.370 4.740 -18.219 1.00 92.88 158 THR A O 1
ATOM 1284 N N . HIS A 1 159 ? 5.739 3.487 -19.025 1.00 93.25 159 HIS A N 1
ATOM 1285 C CA . HIS A 1 159 ? 6.038 3.832 -20.429 1.00 93.25 159 HIS A CA 1
ATOM 1286 C C . HIS A 1 159 ? 4.764 4.098 -21.217 1.00 93.25 159 HIS A C 1
ATOM 1288 O O . HIS A 1 159 ? 3.863 3.261 -21.149 1.00 93.25 159 HIS A O 1
ATOM 1294 N N . GLU A 1 160 ? 4.709 5.209 -21.968 1.00 91.50 160 GLU A N 1
ATOM 1295 C CA . GLU A 1 160 ? 3.529 5.619 -22.746 1.00 91.50 160 GLU A CA 1
ATOM 1296 C C . GLU A 1 160 ? 2.277 5.607 -21.855 1.00 91.50 160 GLU A C 1
ATOM 1298 O O . GLU A 1 160 ? 1.334 4.859 -22.075 1.00 91.50 160 GLU A O 1
ATOM 1303 N N . ASN A 1 161 ? 2.313 6.358 -20.747 1.00 88.56 161 ASN A N 1
ATOM 1304 C CA . ASN A 1 161 ? 1.237 6.407 -19.741 1.00 88.56 161 ASN A CA 1
ATOM 1305 C C . ASN A 1 161 ? 0.831 5.037 -19.147 1.00 88.56 161 ASN A C 1
ATOM 1307 O O . ASN A 1 161 ? -0.281 4.880 -18.638 1.00 88.56 161 ASN A O 1
ATOM 1311 N N . GLY A 1 162 ? 1.736 4.055 -19.176 1.00 89.50 162 GLY A N 1
ATOM 1312 C CA . GLY A 1 162 ? 1.526 2.711 -18.630 1.00 89.50 162 GLY A CA 1
ATOM 1313 C C . GLY A 1 162 ? 1.156 1.661 -19.675 1.00 89.50 162 GLY A C 1
ATOM 1314 O O . GLY A 1 162 ? 0.946 0.508 -19.306 1.00 89.50 162 GLY A O 1
ATOM 1315 N N . GLU A 1 163 ? 1.118 2.025 -20.961 1.00 90.75 163 GLU A N 1
ATOM 1316 C CA . GLU A 1 163 ? 0.745 1.126 -22.054 1.00 90.75 163 GLU A CA 1
ATOM 1317 C C . GLU A 1 163 ? 1.649 -0.097 -22.158 1.00 90.75 163 GLU A C 1
ATOM 1319 O O . GLU A 1 163 ? 1.184 -1.210 -22.398 1.00 90.75 163 GLU A O 1
ATOM 1324 N N . HIS A 1 164 ? 2.949 0.092 -21.957 1.00 92.00 164 HIS A N 1
ATOM 1325 C CA . HIS A 1 164 ? 3.928 -0.975 -22.154 1.00 92.00 164 HIS A CA 1
ATOM 1326 C C . HIS A 1 164 ? 4.512 -1.515 -20.860 1.00 92.00 164 HIS A C 1
ATOM 1328 O O . HIS A 1 164 ? 4.799 -2.710 -20.758 1.00 92.00 164 HIS A O 1
ATOM 1334 N N . SER A 1 165 ? 4.682 -0.646 -19.868 1.00 93.38 165 SER A N 1
ATOM 1335 C CA . SER A 1 165 ? 5.112 -1.046 -18.539 1.00 93.38 165 SER A CA 1
ATOM 1336 C C . SER A 1 165 ? 4.612 -0.084 -17.481 1.00 93.38 165 SER A C 1
ATOM 1338 O O . SER A 1 165 ? 4.556 1.120 -17.734 1.00 93.38 165 SER A O 1
ATOM 1340 N N . MET A 1 166 ? 4.324 -0.600 -16.289 1.00 94.44 166 MET A N 1
ATOM 1341 C CA . MET A 1 166 ? 4.061 0.218 -15.106 1.00 94.44 166 MET A CA 1
ATOM 1342 C C . MET A 1 166 ? 4.480 -0.496 -13.817 1.00 94.44 166 MET A C 1
ATOM 1344 O O . MET A 1 166 ? 4.574 -1.729 -13.782 1.00 94.44 166 MET A O 1
ATOM 1348 N N . LEU A 1 167 ? 4.695 0.286 -12.758 1.00 94.31 167 LEU A N 1
ATOM 1349 C CA . LEU A 1 167 ? 4.805 -0.204 -11.387 1.00 94.31 167 LEU A CA 1
ATOM 1350 C C . LEU A 1 167 ? 3.458 -0.081 -10.681 1.00 94.31 167 LEU A C 1
ATOM 1352 O O . LEU A 1 167 ? 2.906 1.015 -10.575 1.00 94.31 167 LEU A O 1
ATOM 1356 N N . ILE A 1 168 ? 2.935 -1.203 -10.200 1.00 89.62 168 ILE A N 1
ATOM 1357 C CA . ILE A 1 168 ? 1.649 -1.257 -9.511 1.00 89.62 168 ILE A CA 1
ATOM 1358 C C . ILE A 1 168 ? 1.589 -2.491 -8.617 1.00 89.62 168 ILE A C 1
ATOM 1360 O O . ILE A 1 168 ? 2.008 -3.569 -9.022 1.00 89.62 168 ILE A O 1
ATOM 1364 N N . ASP A 1 169 ? 1.071 -2.347 -7.399 1.00 82.75 169 ASP A N 1
ATOM 1365 C CA . ASP A 1 169 ? 0.853 -3.490 -6.506 1.00 82.75 169 ASP A CA 1
ATOM 1366 C C . ASP A 1 169 ? -0.338 -4.309 -7.019 1.00 82.75 169 ASP A C 1
ATOM 1368 O O . ASP A 1 169 ? -1.484 -4.048 -6.667 1.00 82.75 169 ASP A O 1
ATOM 1372 N N . ILE A 1 170 ? -0.077 -5.255 -7.923 1.00 79.75 170 ILE A N 1
ATOM 1373 C CA . ILE A 1 170 ? -1.118 -6.049 -8.590 1.00 79.75 170 ILE A CA 1
ATOM 1374 C C . ILE A 1 170 ? -1.521 -7.285 -7.770 1.00 79.75 170 ILE A C 1
ATOM 1376 O O . ILE A 1 170 ? -2.452 -8.007 -8.139 1.00 79.75 170 ILE A O 1
ATOM 1380 N N . ASN A 1 171 ? -0.814 -7.565 -6.671 1.00 69.12 171 ASN A N 1
ATOM 1381 C CA . ASN A 1 171 ? -1.000 -8.770 -5.866 1.00 69.12 171 ASN A CA 1
ATOM 1382 C C . ASN A 1 171 ? -1.425 -8.493 -4.407 1.00 69.12 171 ASN A C 1
ATOM 1384 O O . ASN A 1 171 ? -1.947 -9.401 -3.751 1.00 69.12 171 ASN A O 1
ATOM 1388 N N . GLY A 1 172 ? -1.281 -7.250 -3.935 1.00 64.25 172 GLY A N 1
ATOM 1389 C CA . GLY A 1 172 ? -1.782 -6.720 -2.658 1.00 64.25 172 GLY A CA 1
ATOM 1390 C C . GLY A 1 172 ? -0.918 -7.043 -1.464 1.00 64.25 172 GLY A C 1
ATOM 1391 O O . GLY A 1 172 ? -1.393 -6.998 -0.322 1.00 64.25 172 GLY A O 1
ATOM 1392 N N . ASP A 1 173 ? 0.331 -7.420 -1.696 1.00 59.62 173 ASP A N 1
ATOM 1393 C CA . ASP A 1 173 ? 1.304 -7.621 -0.633 1.00 59.62 173 ASP A CA 1
ATOM 1394 C C . ASP A 1 173 ? 1.856 -6.294 -0.081 1.00 59.62 173 ASP A C 1
ATOM 1396 O O . ASP A 1 173 ? 2.501 -6.288 0.979 1.00 59.62 173 ASP A O 1
ATOM 1400 N N . GLY A 1 174 ? 1.497 -5.167 -0.702 1.00 69.19 174 GLY A N 1
ATOM 1401 C CA . GLY A 1 174 ? 1.948 -3.831 -0.349 1.00 69.19 174 GLY A CA 1
ATOM 1402 C C . GLY A 1 174 ? 3.244 -3.431 -1.044 1.00 69.19 174 GLY A C 1
ATOM 1403 O O . GLY A 1 174 ? 3.824 -2.427 -0.636 1.00 69.19 174 GLY A O 1
ATOM 1404 N N . LEU A 1 175 ? 3.711 -4.200 -2.033 1.00 77.19 175 LEU A N 1
ATOM 1405 C CA . LEU A 1 175 ? 4.875 -3.896 -2.856 1.00 77.19 175 LEU A CA 1
ATOM 1406 C C . LEU A 1 175 ? 4.439 -3.686 -4.315 1.00 77.19 175 LEU A C 1
ATOM 1408 O O . LEU A 1 175 ? 3.806 -4.556 -4.905 1.00 77.19 175 LEU A O 1
ATOM 1412 N N . PRO A 1 176 ? 4.798 -2.561 -4.951 1.00 89.12 176 PRO A N 1
ATOM 1413 C CA . PRO A 1 176 ? 4.573 -2.375 -6.376 1.00 89.12 176 PRO A CA 1
ATOM 1414 C C . PRO A 1 176 ? 5.308 -3.427 -7.209 1.00 89.12 176 PRO A C 1
ATOM 1416 O O . PRO A 1 176 ? 6.539 -3.505 -7.186 1.00 89.12 176 PRO A O 1
ATOM 1419 N N . ASP A 1 177 ? 4.552 -4.193 -7.985 1.00 90.00 177 ASP A N 1
ATOM 1420 C CA . ASP A 1 177 ? 5.044 -5.163 -8.953 1.00 90.00 177 ASP A CA 1
ATOM 1421 C C . ASP A 1 177 ? 5.289 -4.502 -10.309 1.00 90.00 177 ASP A C 1
ATOM 1423 O O . ASP A 1 177 ? 4.748 -3.437 -10.619 1.00 90.00 177 ASP A O 1
ATOM 1427 N N . ARG A 1 178 ? 6.090 -5.151 -11.156 1.00 94.38 178 ARG A N 1
ATOM 1428 C CA . ARG A 1 178 ? 6.385 -4.646 -12.497 1.00 94.38 178 ARG A CA 1
ATOM 1429 C C . ARG A 1 178 ? 5.575 -5.401 -13.541 1.00 94.38 178 ARG A C 1
ATOM 1431 O O . ARG A 1 178 ? 5.719 -6.613 -13.697 1.00 94.38 178 ARG A O 1
ATOM 1438 N N . VAL A 1 179 ? 4.727 -4.679 -14.263 1.00 94.81 179 VAL A N 1
ATOM 1439 C CA . VAL A 1 179 ? 3.790 -5.250 -15.238 1.00 94.81 179 VAL A CA 1
ATOM 1440 C C . VAL A 1 179 ? 4.184 -4.816 -16.643 1.00 94.81 179 VAL A C 1
ATOM 1442 O O . VAL A 1 179 ? 4.533 -3.656 -16.835 1.00 94.81 179 VAL A O 1
ATOM 1445 N N . PHE A 1 180 ? 4.116 -5.732 -17.611 1.00 94.88 180 PHE A N 1
ATOM 1446 C CA . PHE A 1 180 ? 4.401 -5.489 -19.026 1.00 94.88 180 PHE A CA 1
ATOM 1447 C C . PHE A 1 180 ? 3.300 -6.037 -19.942 1.00 94.88 180 PHE A C 1
ATOM 1449 O O . PHE A 1 180 ? 2.702 -7.073 -19.642 1.00 94.88 180 PHE A O 1
ATOM 1456 N N . ASP A 1 181 ? 3.104 -5.396 -21.097 1.00 93.50 181 ASP A N 1
ATOM 1457 C CA . ASP A 1 181 ? 2.193 -5.851 -22.169 1.00 93.50 181 ASP A CA 1
ATOM 1458 C C . ASP A 1 181 ? 2.780 -6.962 -23.065 1.00 93.50 181 ASP A C 1
ATOM 1460 O O . ASP A 1 181 ? 2.112 -7.519 -23.948 1.00 93.50 181 ASP A O 1
ATOM 1464 N N . ARG A 1 182 ? 4.061 -7.267 -22.852 1.00 93.25 182 ARG A N 1
ATOM 1465 C CA . ARG A 1 182 ? 4.813 -8.333 -23.506 1.00 93.25 182 ARG A CA 1
ATOM 1466 C C . ARG A 1 182 ? 5.986 -8.765 -22.648 1.00 93.25 182 ARG A C 1
ATOM 1468 O O . ARG A 1 182 ? 6.466 -8.029 -21.791 1.00 93.25 182 ARG A O 1
ATOM 1475 N N . ASN A 1 183 ? 6.485 -9.963 -22.905 1.00 93.38 183 ASN A N 1
ATOM 1476 C CA . ASN A 1 183 ? 7.662 -10.478 -22.240 1.00 93.38 183 ASN A CA 1
ATOM 1477 C C . ASN A 1 183 ? 8.863 -9.580 -22.580 1.00 93.38 183 ASN A C 1
ATOM 1479 O O . ASN A 1 183 ? 9.223 -9.487 -23.752 1.00 93.38 183 ASN A O 1
ATOM 1483 N N . PRO A 1 184 ? 9.542 -8.962 -21.605 1.00 91.62 184 PRO A N 1
ATOM 1484 C CA . PRO A 1 184 ? 10.627 -8.037 -21.909 1.00 91.62 184 PRO A CA 1
ATOM 1485 C C . PRO A 1 184 ? 11.859 -8.726 -22.522 1.00 91.62 184 PRO A C 1
ATOM 1487 O O . PRO A 1 184 ? 12.678 -8.046 -23.138 1.00 91.62 184 PRO A O 1
ATOM 1490 N N . LYS A 1 185 ? 11.997 -10.054 -22.398 1.00 90.38 185 LYS A N 1
ATOM 1491 C CA . LYS A 1 185 ? 13.107 -10.829 -22.980 1.00 90.38 185 LYS A CA 1
ATOM 1492 C C . LYS A 1 185 ? 12.794 -11.376 -24.371 1.00 90.38 185 LYS A C 1
ATOM 1494 O O . LYS A 1 185 ? 13.673 -11.365 -25.223 1.00 90.38 185 LYS A O 1
ATOM 1499 N N . THR A 1 186 ? 11.584 -11.891 -24.586 1.00 92.06 186 THR A N 1
ATOM 1500 C CA . THR A 1 186 ? 11.209 -12.575 -25.841 1.00 92.06 186 THR A CA 1
ATOM 1501 C C . THR A 1 186 ? 10.287 -11.754 -26.739 1.00 92.06 186 THR A C 1
ATOM 1503 O O . THR A 1 186 ? 9.973 -12.194 -27.838 1.00 92.06 186 THR A O 1
ATOM 1506 N N . ASP A 1 187 ? 9.809 -10.601 -26.261 1.00 91.38 187 ASP A N 1
ATOM 1507 C CA . ASP A 1 187 ? 8.778 -9.762 -26.886 1.00 91.38 187 ASP A CA 1
ATOM 1508 C C . ASP A 1 187 ? 7.464 -10.503 -27.211 1.00 91.38 187 ASP A C 1
ATOM 1510 O O . ASP A 1 187 ? 6.599 -9.986 -27.922 1.00 91.38 187 ASP A O 1
ATOM 1514 N N . GLN A 1 188 ? 7.261 -11.688 -26.618 1.00 93.00 188 GLN A N 1
ATOM 1515 C CA . GLN A 1 188 ? 6.003 -12.425 -26.678 1.00 93.00 188 GLN A CA 1
ATOM 1516 C C . GLN A 1 188 ? 4.887 -11.595 -26.041 1.00 93.00 188 GLN A C 1
ATOM 1518 O O . GLN A 1 188 ? 4.994 -11.197 -24.886 1.00 93.00 188 GLN A O 1
ATOM 1523 N N . GLN A 1 189 ? 3.790 -11.389 -26.761 1.00 92.44 189 GLN A N 1
ATOM 1524 C CA . GLN A 1 189 ? 2.645 -10.622 -26.271 1.00 92.44 189 GLN A CA 1
ATOM 1525 C C . GLN A 1 189 ? 1.885 -11.342 -25.149 1.00 92.44 189 GLN A C 1
ATOM 1527 O O . GLN A 1 189 ? 1.777 -12.572 -25.130 1.00 92.44 189 GLN A O 1
ATOM 1532 N N . GLY A 1 190 ? 1.330 -10.559 -24.228 1.00 92.44 190 GLY A N 1
ATOM 1533 C CA . GLY A 1 190 ? 0.561 -11.037 -23.081 1.00 92.44 190 GLY A CA 1
ATOM 1534 C C . GLY A 1 190 ? 0.795 -10.154 -21.861 1.00 92.44 190 GLY A C 1
ATOM 1535 O O . GLY A 1 190 ? 1.691 -9.324 -21.867 1.00 92.44 190 GLY A O 1
ATOM 1536 N N . LEU A 1 191 ? 0.029 -10.343 -20.792 1.00 92.69 191 LEU A N 1
ATOM 1537 C CA . LEU A 1 191 ? 0.287 -9.624 -19.545 1.00 92.69 191 LEU A CA 1
ATOM 1538 C C . LEU A 1 191 ? 1.360 -10.371 -18.748 1.00 92.69 191 LEU A C 1
ATOM 1540 O O . LEU A 1 191 ? 1.110 -11.478 -18.257 1.00 92.69 191 LEU A O 1
ATOM 1544 N N . PHE A 1 192 ? 2.547 -9.785 -18.624 1.00 94.75 192 PHE A N 1
ATOM 1545 C CA . PHE A 1 192 ? 3.655 -10.350 -17.855 1.00 94.75 192 PHE A CA 1
ATOM 1546 C C . PHE A 1 192 ? 3.843 -9.572 -16.564 1.00 94.75 192 PHE A C 1
ATOM 1548 O O . PHE A 1 192 ? 3.957 -8.351 -16.581 1.00 94.75 192 PHE A O 1
ATOM 1555 N N . VAL A 1 193 ? 3.904 -10.291 -15.449 1.00 93.00 193 VAL A N 1
ATOM 1556 C CA . VAL A 1 193 ? 4.058 -9.709 -14.116 1.00 93.00 193 VAL A CA 1
ATOM 1557 C C . VAL A 1 193 ? 5.330 -10.243 -13.490 1.00 93.00 193 VAL A C 1
ATOM 1559 O O . VAL A 1 193 ? 5.526 -11.456 -13.396 1.00 93.00 193 VAL A O 1
ATOM 1562 N N . TYR A 1 194 ? 6.178 -9.315 -13.077 1.00 93.44 194 TYR A N 1
ATOM 1563 C CA . TYR A 1 194 ? 7.408 -9.520 -12.337 1.00 93.44 194 TYR A CA 1
ATOM 1564 C C . TYR A 1 194 ? 7.139 -9.119 -10.896 1.00 93.44 194 TYR A C 1
ATOM 1566 O O . TYR A 1 194 ? 6.947 -7.936 -10.607 1.00 93.44 194 TYR A O 1
ATOM 1574 N N . LEU A 1 195 ? 7.084 -10.118 -10.018 1.00 83.62 195 LEU A N 1
ATOM 1575 C CA . LEU A 1 195 ? 6.737 -9.896 -8.621 1.00 83.62 195 LEU A CA 1
ATOM 1576 C C . LEU A 1 195 ? 7.904 -9.255 -7.882 1.00 83.62 195 LEU A C 1
ATOM 1578 O O . LEU A 1 195 ? 9.051 -9.695 -8.019 1.00 83.62 195 LEU A O 1
ATOM 1582 N N . ASN A 1 196 ? 7.605 -8.231 -7.097 1.00 82.69 196 ASN A N 1
ATOM 1583 C CA . ASN A 1 196 ? 8.576 -7.545 -6.266 1.00 82.69 196 ASN A CA 1
ATOM 1584 C C . ASN A 1 196 ? 8.979 -8.426 -5.072 1.00 82.69 196 ASN A C 1
ATOM 1586 O O . ASN A 1 196 ? 8.144 -8.998 -4.374 1.00 82.69 196 ASN A O 1
ATOM 1590 N N . THR A 1 197 ? 10.284 -8.568 -4.836 1.00 78.62 197 THR A N 1
ATOM 1591 C CA . THR A 1 197 ? 10.835 -9.400 -3.750 1.00 78.62 197 THR A CA 1
ATOM 1592 C C . THR A 1 197 ? 11.236 -8.594 -2.514 1.00 78.62 197 THR A C 1
ATOM 1594 O O . THR A 1 197 ? 11.717 -9.167 -1.533 1.00 78.62 197 THR A O 1
ATOM 1597 N N . GLY A 1 198 ? 11.068 -7.271 -2.557 1.00 75.94 198 GLY A N 1
ATOM 1598 C CA . GLY A 1 198 ? 11.515 -6.312 -1.547 1.00 75.94 198 GLY A CA 1
ATOM 1599 C C . GLY A 1 198 ? 12.959 -5.824 -1.727 1.00 75.94 198 GLY A C 1
ATOM 1600 O O . GLY A 1 198 ? 13.431 -5.010 -0.937 1.00 75.94 198 GLY A O 1
ATOM 1601 N N . ASP A 1 199 ? 13.691 -6.324 -2.726 1.00 77.00 199 ASP A N 1
ATOM 1602 C CA . ASP A 1 199 ? 15.051 -5.877 -3.076 1.00 77.00 199 ASP A CA 1
ATOM 1603 C C . ASP A 1 199 ? 15.421 -6.077 -4.559 1.00 77.00 199 ASP A C 1
ATOM 1605 O O . ASP A 1 199 ? 16.612 -6.054 -4.921 1.00 77.00 199 ASP A O 1
ATOM 1609 N N . GLY A 1 200 ? 14.395 -6.274 -5.390 1.00 84.12 200 GLY A N 1
ATOM 1610 C CA . GLY A 1 200 ? 14.460 -6.630 -6.799 1.00 84.12 200 GLY A CA 1
ATOM 1611 C C . GLY A 1 200 ? 13.132 -7.219 -7.284 1.00 84.12 200 GLY A C 1
ATOM 1612 O O . GLY A 1 200 ? 12.106 -7.117 -6.612 1.00 84.12 200 GLY A O 1
ATOM 1613 N N . PHE A 1 201 ? 13.166 -7.853 -8.454 1.00 88.75 201 PHE A N 1
ATOM 1614 C CA . PHE A 1 201 ? 12.018 -8.540 -9.043 1.00 88.75 201 PHE A CA 1
ATOM 1615 C C . PHE A 1 201 ? 12.355 -9.997 -9.350 1.00 88.75 201 PHE A C 1
ATOM 1617 O O . PHE A 1 201 ? 13.513 -10.332 -9.614 1.00 88.75 201 PHE A O 1
ATOM 1624 N N . ASP A 1 202 ? 11.339 -10.859 -9.350 1.00 86.12 202 ASP A N 1
ATOM 1625 C CA . ASP A 1 202 ? 11.482 -12.247 -9.778 1.00 86.12 202 ASP A CA 1
ATOM 1626 C C . ASP A 1 202 ? 11.717 -12.376 -11.302 1.00 86.12 202 ASP A C 1
ATOM 1628 O O . ASP A 1 202 ? 11.983 -11.408 -12.016 1.00 86.12 202 ASP A O 1
ATOM 1632 N N . ASN A 1 203 ? 11.673 -13.601 -11.831 1.00 86.50 203 ASN A N 1
ATOM 1633 C CA . ASN A 1 203 ? 11.915 -13.842 -13.258 1.00 86.50 203 ASN A CA 1
ATOM 1634 C C . ASN A 1 203 ? 10.742 -13.462 -14.177 1.00 86.50 203 ASN A C 1
ATOM 1636 O O . ASN A 1 203 ? 10.886 -13.579 -15.399 1.00 86.50 203 ASN A O 1
ATOM 1640 N N . GLY A 1 204 ? 9.622 -13.008 -13.616 1.00 87.69 204 GLY A N 1
ATOM 1641 C CA . GLY A 1 204 ? 8.402 -12.720 -14.344 1.00 87.69 204 GLY A CA 1
ATOM 1642 C C . GLY A 1 204 ? 7.617 -13.971 -14.715 1.00 87.69 204 GLY A C 1
ATOM 1643 O O . GLY A 1 204 ? 8.168 -15.047 -14.966 1.00 87.69 204 GLY A O 1
ATOM 1644 N N . LYS A 1 205 ? 6.294 -13.831 -14.774 1.00 89.12 205 LYS A N 1
ATOM 1645 C CA . LYS A 1 205 ? 5.375 -14.857 -15.272 1.00 89.12 205 LYS A CA 1
ATOM 1646 C C . LYS A 1 205 ? 4.330 -14.237 -16.176 1.00 89.12 205 LYS A C 1
ATOM 1648 O O . LYS A 1 205 ? 3.865 -13.130 -15.927 1.00 89.12 205 LYS A O 1
ATOM 1653 N N . GLN A 1 206 ? 3.909 -14.993 -17.182 1.00 93.06 206 GLN A N 1
ATOM 1654 C CA . GLN A 1 206 ? 2.718 -14.649 -17.942 1.00 93.06 206 GLN A CA 1
ATOM 1655 C C . GLN A 1 206 ? 1.492 -14.876 -17.056 1.00 93.06 206 GLN A C 1
ATOM 1657 O O . GLN A 1 206 ? 1.207 -16.005 -16.663 1.00 93.06 206 GLN A O 1
ATOM 1662 N N . TRP A 1 207 ? 0.800 -13.799 -16.704 1.00 88.88 207 TRP A N 1
ATOM 1663 C CA . TRP A 1 207 ? -0.467 -13.855 -15.975 1.00 88.88 207 TRP A CA 1
ATOM 1664 C C . TRP A 1 207 ? -1.653 -13.943 -16.925 1.00 88.88 207 TRP A C 1
ATOM 1666 O O . TRP A 1 207 ? -2.667 -14.542 -16.577 1.00 88.88 207 TRP A O 1
ATOM 1676 N N . GLN A 1 208 ? -1.509 -13.393 -18.131 1.00 88.19 208 GLN A N 1
ATOM 1677 C CA . GLN A 1 208 ? -2.512 -13.509 -19.177 1.00 88.19 208 GLN A CA 1
ATOM 1678 C C . GLN A 1 208 ? -1.855 -13.800 -20.522 1.00 88.19 208 GLN A C 1
ATOM 1680 O O . GLN A 1 208 ? -0.888 -13.142 -20.921 1.00 88.19 208 GLN A O 1
ATOM 1685 N N . ALA A 1 209 ? -2.385 -14.814 -21.206 1.00 91.00 209 ALA A N 1
ATOM 1686 C CA . ALA A 1 209 ? -2.023 -15.116 -22.581 1.00 91.00 209 ALA A CA 1
ATOM 1687 C C . ALA A 1 209 ? -2.370 -13.940 -23.501 1.00 91.00 209 ALA A C 1
ATOM 1689 O O . ALA A 1 209 ? -3.170 -13.078 -23.141 1.00 91.00 209 ALA A O 1
ATOM 1690 N N . ASN A 1 210 ? -1.777 -13.916 -24.693 1.00 90.75 210 ASN A N 1
ATOM 1691 C CA . ASN A 1 210 ? -2.141 -12.923 -25.688 1.00 90.75 210 ASN A CA 1
ATOM 1692 C C . ASN A 1 210 ? -3.642 -13.016 -26.020 1.00 90.75 210 ASN A C 1
ATOM 1694 O O . ASN A 1 210 ? -4.096 -14.043 -26.517 1.00 90.75 210 ASN A O 1
ATOM 1698 N N . LEU A 1 211 ? -4.384 -11.935 -25.786 1.00 86.88 211 LEU A N 1
ATOM 1699 C CA . LEU A 1 211 ? -5.810 -11.819 -26.117 1.00 86.88 211 LEU A CA 1
ATOM 1700 C C . LEU A 1 211 ? -6.070 -11.360 -27.566 1.00 86.88 211 LEU A C 1
ATOM 1702 O O . LEU A 1 211 ? -7.176 -10.940 -27.902 1.00 86.88 211 LEU A O 1
ATOM 1706 N N . GLY A 1 212 ? -5.055 -11.400 -28.430 1.00 84.69 212 GLY A N 1
ATOM 1707 C CA . GLY A 1 212 ? -5.138 -10.933 -29.810 1.00 84.69 212 GLY A CA 1
ATOM 1708 C C . GLY A 1 212 ? -4.661 -9.491 -29.933 1.00 84.69 212 GLY A C 1
ATOM 1709 O O . GLY A 1 212 ? -3.478 -9.226 -29.755 1.00 84.69 212 GLY A O 1
ATOM 1710 N N . ASN A 1 213 ? -5.561 -8.565 -30.277 1.00 82.25 213 ASN A N 1
ATOM 1711 C CA . ASN A 1 213 ? -5.208 -7.161 -30.513 1.00 82.25 213 ASN A CA 1
ATOM 1712 C C . ASN A 1 213 ? -4.376 -6.585 -29.345 1.00 82.25 213 ASN A C 1
ATOM 1714 O O . ASN A 1 213 ? -4.773 -6.704 -28.186 1.00 82.25 213 ASN A O 1
ATOM 1718 N N . ASN A 1 214 ? -3.219 -5.985 -29.648 1.00 75.25 214 ASN A N 1
ATOM 1719 C CA . ASN A 1 214 ? -2.151 -5.737 -28.671 1.00 75.25 214 ASN A CA 1
ATOM 1720 C C . ASN A 1 214 ? -2.597 -4.885 -27.476 1.00 75.25 214 ASN A C 1
ATOM 1722 O O . ASN A 1 214 ? -2.126 -5.110 -26.361 1.00 75.25 214 ASN A O 1
ATOM 1726 N N . TRP A 1 215 ? -3.528 -3.950 -27.685 1.00 87.19 215 TRP A N 1
ATOM 1727 C CA . TRP A 1 215 ? -4.051 -3.092 -26.622 1.00 87.19 215 TRP A CA 1
ATOM 1728 C C . TRP A 1 215 ? -4.717 -3.877 -25.487 1.00 87.19 215 TRP A C 1
ATOM 1730 O O . TRP A 1 215 ? -4.637 -3.486 -24.325 1.00 87.19 215 TRP A O 1
ATOM 1740 N N . LYS A 1 216 ? -5.269 -5.057 -25.791 1.00 90.38 216 LYS A N 1
ATOM 1741 C CA . LYS A 1 216 ? -5.935 -5.933 -24.821 1.00 90.38 216 LYS A CA 1
ATOM 1742 C C . LYS A 1 216 ? -4.986 -6.511 -23.775 1.00 90.38 216 LYS A C 1
ATOM 1744 O O . LYS A 1 216 ? -5.452 -7.035 -22.769 1.00 90.38 216 LYS A O 1
ATOM 1749 N N . ASN A 1 217 ? -3.667 -6.433 -23.963 1.00 90.19 217 ASN A N 1
ATOM 1750 C CA . ASN A 1 217 ? -2.663 -6.849 -22.970 1.00 90.19 217 ASN A CA 1
ATOM 1751 C C . ASN A 1 217 ? -1.986 -5.670 -22.265 1.00 90.19 217 ASN A C 1
ATOM 1753 O O . ASN A 1 217 ? -1.260 -5.889 -21.297 1.00 90.19 217 ASN A O 1
ATOM 1757 N N . ARG A 1 218 ? -2.245 -4.438 -22.709 1.00 92.31 218 ARG A N 1
ATOM 1758 C CA . ARG A 1 218 ? -1.654 -3.250 -22.105 1.00 92.31 218 ARG A CA 1
ATOM 1759 C C . ARG A 1 218 ? -2.259 -2.994 -20.712 1.00 92.31 218 ARG A C 1
ATOM 1761 O O . ARG A 1 218 ? -3.474 -3.203 -20.544 1.00 92.31 218 ARG A O 1
ATOM 1768 N N . PRO A 1 219 ? -1.449 -2.609 -19.704 1.00 90.62 219 PRO A N 1
ATOM 1769 C CA . PRO A 1 219 ? -1.947 -2.214 -18.385 1.00 90.62 219 PRO A CA 1
ATOM 1770 C C . PRO A 1 219 ? -2.883 -1.003 -18.450 1.00 90.62 219 PRO A C 1
ATOM 1772 O O . PRO A 1 219 ? -3.912 -0.989 -17.777 1.00 90.62 219 PRO A O 1
ATOM 1775 N N . THR A 1 220 ? -2.555 -0.033 -19.301 1.00 91.38 220 THR A N 1
ATOM 1776 C CA . THR A 1 220 ? -3.419 1.082 -19.710 1.00 91.38 220 THR A CA 1
ATOM 1777 C C . THR A 1 220 ? -3.444 1.176 -21.239 1.00 91.38 220 THR A C 1
ATOM 1779 O O . THR A 1 220 ? -2.528 0.681 -21.880 1.00 91.38 220 THR A O 1
ATOM 1782 N N . HIS A 1 221 ? -4.465 1.765 -21.863 1.00 90.81 221 HIS A N 1
ATOM 1783 C CA . HIS A 1 221 ? -4.451 2.019 -23.313 1.00 90.81 221 HIS A CA 1
ATOM 1784 C C . HIS A 1 221 ? -5.228 3.273 -23.686 1.00 90.81 221 HIS A C 1
ATOM 1786 O O . HIS A 1 221 ? -6.344 3.429 -23.193 1.00 90.81 221 HIS A O 1
ATOM 1792 N N . GLU A 1 222 ? -4.651 4.134 -24.539 1.00 88.00 222 GLU A N 1
ATOM 1793 C CA . GLU A 1 222 ? -5.254 5.406 -24.970 1.00 88.00 222 GLU A CA 1
ATOM 1794 C C . GLU A 1 222 ? -5.725 6.220 -23.753 1.00 88.00 222 GLU A C 1
ATOM 1796 O O . GLU A 1 222 ? -6.901 6.498 -23.564 1.00 88.00 222 GLU A O 1
ATOM 1801 N N . ASN A 1 223 ? -4.794 6.518 -22.835 1.00 81.31 223 ASN A N 1
ATOM 1802 C CA . ASN A 1 223 ? -5.064 7.193 -21.550 1.00 81.31 223 ASN A CA 1
ATOM 1803 C C . ASN A 1 223 ? -6.084 6.485 -20.639 1.00 81.31 223 ASN A C 1
ATOM 1805 O O . ASN A 1 223 ? -6.642 7.096 -19.726 1.00 81.31 223 ASN A O 1
ATOM 1809 N N . GLY A 1 224 ? -6.294 5.187 -20.852 1.00 82.12 224 GLY A N 1
ATOM 1810 C CA . GLY A 1 224 ? -7.246 4.391 -20.091 1.00 82.12 224 GLY A CA 1
ATOM 1811 C C . GLY A 1 224 ? -8.612 4.229 -20.752 1.00 82.12 224 GLY A C 1
ATOM 1812 O O . GLY A 1 224 ? -9.499 3.657 -20.123 1.00 82.12 224 GLY A O 1
ATOM 1813 N N . GLU A 1 225 ? -8.794 4.712 -21.986 1.00 84.00 225 GLU A N 1
ATOM 1814 C CA . GLU A 1 225 ? -10.051 4.599 -22.734 1.00 84.00 225 GLU A CA 1
ATOM 1815 C C . GLU A 1 225 ? -10.422 3.151 -23.050 1.00 84.00 225 GLU A C 1
ATOM 1817 O O . GLU A 1 225 ? -11.600 2.812 -23.022 1.00 84.00 225 GLU A O 1
ATOM 1822 N N . HIS A 1 226 ? -9.433 2.290 -23.303 1.00 88.38 226 HIS A N 1
ATOM 1823 C CA . HIS A 1 226 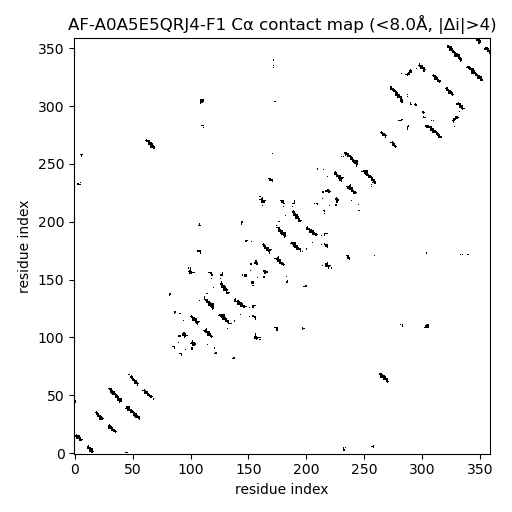? -9.675 0.912 -23.740 1.00 88.38 226 HIS A CA 1
ATOM 1824 C C . HIS A 1 226 ? -9.333 -0.148 -22.692 1.00 88.38 226 HIS A C 1
ATOM 1826 O O . HIS A 1 226 ? -10.012 -1.171 -22.584 1.00 88.38 226 HIS A O 1
ATOM 1832 N N . SER A 1 227 ? -8.291 0.083 -21.894 1.00 89.88 227 SER A N 1
ATOM 1833 C CA . SER A 1 227 ? -7.957 -0.760 -20.748 1.00 89.88 227 SER A CA 1
ATOM 1834 C C . SER A 1 227 ? -7.330 0.055 -19.623 1.00 89.88 227 SER A C 1
ATOM 1836 O O . SER A 1 227 ? -6.665 1.059 -19.878 1.00 89.88 227 SER A O 1
ATOM 1838 N N . MET A 1 228 ? -7.523 -0.375 -18.374 1.00 91.00 228 MET A N 1
ATOM 1839 C CA . MET A 1 228 ? -6.869 0.221 -17.205 1.00 91.00 228 MET A CA 1
ATOM 1840 C C . MET A 1 228 ? -6.740 -0.793 -16.062 1.00 91.00 228 MET A C 1
ATOM 1842 O O . MET A 1 228 ? -7.621 -1.631 -15.866 1.00 91.00 228 MET A O 1
ATOM 1846 N N . LEU A 1 229 ? -5.669 -0.682 -15.271 1.00 87.00 229 LEU A N 1
ATOM 1847 C CA . LEU A 1 229 ? -5.588 -1.269 -13.933 1.00 87.00 229 LEU A CA 1
ATOM 1848 C C . LEU A 1 229 ? -6.070 -0.253 -12.890 1.00 87.00 229 LEU A C 1
ATOM 1850 O O . LEU A 1 229 ? -5.415 0.760 -12.650 1.00 87.00 229 LEU A O 1
ATOM 1854 N N . ILE A 1 230 ? -7.222 -0.518 -12.280 1.00 79.81 230 ILE A N 1
ATOM 1855 C CA . ILE A 1 230 ? -7.857 0.346 -11.284 1.00 79.81 230 ILE A CA 1
ATOM 1856 C C . ILE A 1 230 ? -8.641 -0.489 -10.274 1.00 79.81 230 ILE A C 1
ATOM 1858 O O . ILE A 1 230 ? -9.422 -1.354 -10.639 1.00 79.81 230 ILE A O 1
ATOM 1862 N N . ASP A 1 231 ? -8.460 -0.208 -8.989 1.00 64.00 231 ASP A N 1
ATOM 1863 C CA . ASP A 1 231 ? -9.228 -0.808 -7.890 1.00 64.00 231 ASP A CA 1
ATOM 1864 C C . ASP A 1 231 ? -10.654 -0.226 -7.864 1.00 64.00 231 ASP A C 1
ATOM 1866 O O . ASP A 1 231 ? -10.926 0.781 -7.194 1.00 64.00 231 ASP A O 1
ATOM 1870 N N . ILE A 1 232 ? -11.561 -0.807 -8.653 1.00 59.41 232 ILE A N 1
ATOM 1871 C CA . ILE A 1 232 ? -12.920 -0.283 -8.835 1.00 59.41 232 ILE A CA 1
ATOM 1872 C C . ILE A 1 232 ? -13.905 -0.876 -7.833 1.00 59.41 232 ILE A C 1
ATOM 1874 O O . ILE A 1 232 ? -14.882 -0.223 -7.452 1.00 59.41 232 ILE A O 1
ATOM 1878 N N . ASN A 1 233 ? -13.661 -2.097 -7.368 1.00 49.03 233 ASN A N 1
ATOM 1879 C CA . ASN A 1 233 ? -14.517 -2.739 -6.376 1.00 49.03 233 ASN A CA 1
ATOM 1880 C C . ASN A 1 233 ? -14.152 -2.348 -4.925 1.00 49.03 233 ASN A C 1
ATOM 1882 O O . ASN A 1 233 ? -14.902 -2.627 -3.984 1.00 49.03 233 ASN A O 1
ATOM 1886 N N . GLY A 1 234 ? -13.054 -1.616 -4.736 1.00 49.22 234 GLY A N 1
ATOM 1887 C CA . GLY A 1 234 ? -12.667 -1.069 -3.455 1.00 49.22 234 GLY A CA 1
ATOM 1888 C C . GLY A 1 234 ? -11.974 -2.080 -2.548 1.00 49.22 234 GLY A C 1
ATOM 1889 O O . GLY A 1 234 ? -12.062 -1.903 -1.321 1.00 49.22 234 GLY A O 1
ATOM 1890 N N . ASP A 1 235 ? -11.269 -3.043 -3.135 1.00 48.09 235 ASP A N 1
ATOM 1891 C CA . ASP A 1 235 ? -10.629 -4.199 -2.529 1.00 48.09 235 ASP A CA 1
ATOM 1892 C C . ASP A 1 235 ? -9.091 -4.115 -2.497 1.00 48.09 235 ASP A C 1
ATOM 1894 O O . ASP A 1 235 ? -8.438 -5.133 -2.375 1.00 48.09 235 ASP A O 1
ATOM 1898 N N . GLY A 1 236 ? -8.486 -2.938 -2.626 1.00 54.19 236 GLY A N 1
ATOM 1899 C CA . GLY A 1 236 ? -7.064 -2.716 -2.336 1.00 54.19 236 GLY A CA 1
ATOM 1900 C C . GLY A 1 236 ? -6.109 -3.392 -3.310 1.00 54.19 236 GLY A C 1
ATOM 1901 O O . GLY A 1 236 ? -4.901 -3.267 -3.124 1.00 54.19 236 GLY A O 1
ATOM 1902 N N . LEU A 1 237 ? -6.653 -4.044 -4.334 1.00 61.09 237 LEU A N 1
ATOM 1903 C CA . LEU A 1 237 ? -5.977 -4.610 -5.476 1.00 61.09 237 LEU A CA 1
ATOM 1904 C C . LEU A 1 237 ? -6.486 -3.896 -6.734 1.00 61.09 237 LEU A C 1
ATOM 1906 O O . LEU A 1 237 ? -7.669 -3.581 -6.839 1.00 61.09 237 LEU A O 1
ATOM 1910 N N . PRO A 1 238 ? -5.620 -3.596 -7.709 1.00 72.88 238 PRO A N 1
ATOM 1911 C CA . PRO A 1 238 ? -6.059 -3.111 -9.005 1.00 72.88 238 PRO A CA 1
ATOM 1912 C C . PRO A 1 238 ? -6.879 -4.179 -9.736 1.00 72.88 238 PRO A C 1
ATOM 1914 O O . PRO A 1 238 ? -6.396 -5.286 -9.987 1.00 72.88 238 PRO A O 1
ATOM 1917 N N . ASP A 1 239 ? -8.088 -3.815 -10.153 1.00 75.19 239 ASP A N 1
ATOM 1918 C CA . ASP A 1 239 ? -8.892 -4.601 -11.079 1.00 75.19 239 ASP A CA 1
ATOM 1919 C C . ASP A 1 239 ? -8.498 -4.253 -12.511 1.00 75.19 239 ASP A C 1
ATOM 1921 O O . ASP A 1 239 ? -8.151 -3.115 -12.831 1.00 75.19 239 ASP A O 1
ATOM 1925 N N . ARG A 1 240 ? -8.586 -5.224 -13.414 1.00 87.44 240 ARG A N 1
ATOM 1926 C CA . ARG A 1 240 ? -8.383 -4.972 -14.836 1.00 87.44 240 ARG A CA 1
ATOM 1927 C C . ARG A 1 240 ? -9.707 -4.628 -15.498 1.00 87.44 240 ARG A C 1
ATOM 192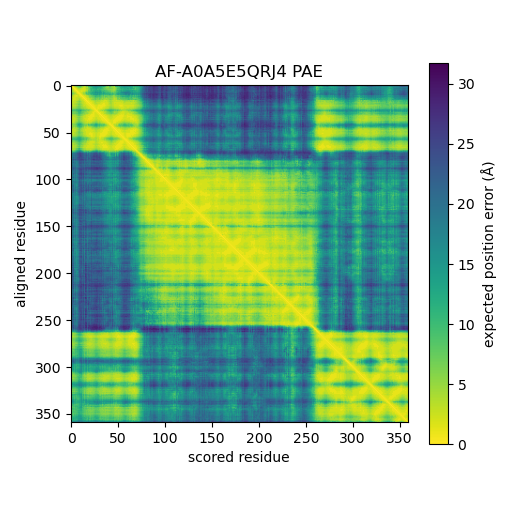9 O O . ARG A 1 240 ? -10.633 -5.435 -15.477 1.00 87.44 240 ARG A O 1
ATOM 1936 N N . VAL A 1 241 ? -9.791 -3.444 -16.088 1.00 89.06 241 VAL A N 1
ATOM 1937 C CA . VAL A 1 241 ? -11.009 -2.911 -16.703 1.00 89.06 241 VAL A CA 1
ATOM 1938 C C . VAL A 1 241 ? -10.817 -2.751 -18.208 1.00 89.06 241 VAL A C 1
ATOM 1940 O O . VAL A 1 241 ? -9.720 -2.397 -18.635 1.00 89.06 241 VAL A O 1
ATOM 1943 N N . PHE A 1 242 ? -11.866 -3.005 -18.994 1.00 89.31 242 PHE A N 1
ATOM 1944 C CA . PHE A 1 242 ? -11.897 -2.824 -20.449 1.00 89.31 242 PHE A CA 1
ATOM 1945 C C . PHE A 1 242 ? -13.183 -2.125 -20.919 1.00 89.31 242 PHE A C 1
ATOM 1947 O O . PHE A 1 242 ? -14.241 -2.315 -20.313 1.00 89.31 242 PHE A O 1
ATOM 1954 N N . ASP A 1 243 ? -13.111 -1.388 -22.033 1.00 90.38 243 ASP A N 1
ATOM 1955 C CA . ASP A 1 243 ? -14.273 -0.799 -22.737 1.00 90.38 243 ASP A CA 1
ATOM 1956 C C . ASP A 1 243 ? -14.983 -1.770 -23.692 1.00 90.38 243 ASP A C 1
ATOM 1958 O O . ASP A 1 243 ? -16.044 -1.464 -24.255 1.00 90.38 243 ASP A O 1
ATOM 1962 N N . ARG A 1 244 ? -14.381 -2.941 -23.904 1.00 90.88 244 ARG A N 1
ATOM 1963 C CA . ARG A 1 244 ? -14.897 -4.044 -24.714 1.00 90.88 244 ARG A CA 1
ATOM 1964 C C . ARG A 1 244 ? -14.504 -5.359 -24.077 1.00 90.88 244 ARG A C 1
ATOM 1966 O O . ARG A 1 244 ? -13.484 -5.461 -23.398 1.00 90.88 244 ARG A O 1
ATOM 1973 N N . ASN A 1 245 ? -15.283 -6.395 -24.343 1.00 89.00 245 ASN A N 1
ATOM 1974 C CA . ASN A 1 245 ? -14.933 -7.735 -23.927 1.00 89.00 245 ASN A CA 1
ATOM 1975 C C . ASN A 1 245 ? -13.627 -8.129 -24.639 1.00 89.00 245 ASN A C 1
ATOM 1977 O O . ASN A 1 245 ? -13.589 -8.123 -25.872 1.00 89.00 245 ASN A O 1
ATOM 1981 N N . PRO A 1 246 ? -12.555 -8.485 -23.916 1.00 86.12 246 PRO A N 1
ATOM 1982 C CA . PRO A 1 246 ? -11.285 -8.801 -24.556 1.00 86.12 246 PRO A CA 1
ATOM 1983 C C . PRO A 1 246 ? -11.364 -10.047 -25.455 1.00 86.12 246 PRO A C 1
ATOM 1985 O O . PRO A 1 246 ? -10.601 -10.143 -26.414 1.00 86.12 246 PRO A O 1
ATOM 1988 N N . GLU A 1 247 ? -12.302 -10.963 -25.211 1.00 85.88 247 GLU A N 1
ATOM 1989 C CA . GLU A 1 247 ? -12.488 -12.194 -25.986 1.00 85.88 247 GLU A CA 1
ATOM 1990 C C . GLU A 1 247 ? -13.437 -12.003 -27.176 1.00 85.88 247 GLU A C 1
ATOM 1992 O O . GLU A 1 247 ? -13.134 -12.454 -28.277 1.00 85.88 247 GLU A O 1
ATOM 1997 N N . THR A 1 248 ? -14.571 -11.320 -26.978 1.00 88.25 248 THR A N 1
ATOM 1998 C CA . THR A 1 248 ? -15.621 -11.191 -28.011 1.00 88.25 248 THR A CA 1
ATOM 1999 C C . THR A 1 248 ? -15.625 -9.851 -28.745 1.00 88.25 248 THR A C 1
ATOM 2001 O O . THR A 1 248 ? -16.389 -9.682 -29.690 1.00 88.25 248 THR A O 1
ATOM 2004 N N . ASP A 1 249 ? -14.807 -8.888 -28.309 1.00 85.69 249 ASP A N 1
ATOM 2005 C CA . ASP A 1 249 ? -14.770 -7.493 -28.787 1.00 85.69 249 ASP A CA 1
ATOM 2006 C C . ASP A 1 249 ? -16.098 -6.725 -28.641 1.00 85.69 249 ASP A C 1
ATOM 2008 O O . ASP A 1 249 ? -16.253 -5.602 -29.121 1.00 85.69 249 ASP A O 1
ATOM 2012 N N . GLN A 1 250 ? -17.064 -7.310 -27.929 1.00 89.06 250 GLN A N 1
ATOM 2013 C CA . GLN A 1 250 ? -18.342 -6.684 -27.630 1.00 89.06 250 GLN A CA 1
ATOM 2014 C C . GLN A 1 250 ? -18.121 -5.424 -26.788 1.00 89.06 250 GLN A C 1
ATOM 2016 O O . GLN A 1 250 ? -17.571 -5.513 -25.693 1.00 89.06 250 GLN A O 1
ATOM 2021 N N . GLN A 1 251 ? -18.597 -4.270 -27.259 1.00 88.50 251 GLN A N 1
ATOM 2022 C CA . GLN A 1 251 ? -18.548 -3.014 -26.502 1.00 88.50 251 GLN A CA 1
ATOM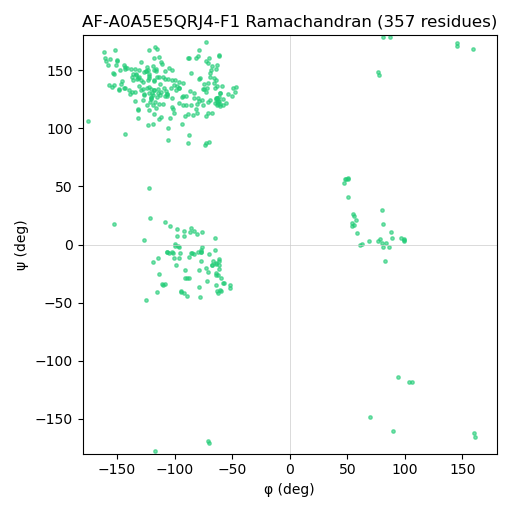 2023 C C . GLN A 1 251 ? -19.296 -3.124 -25.167 1.00 88.50 251 GLN A C 1
ATOM 2025 O O . GLN A 1 251 ? -20.402 -3.665 -25.104 1.00 88.50 251 GLN A O 1
ATOM 2030 N N . GLY A 1 252 ? -18.693 -2.602 -24.100 1.00 87.12 252 GLY A N 1
ATOM 2031 C CA . GLY A 1 252 ? -19.252 -2.617 -22.751 1.00 87.12 252 GLY A CA 1
ATOM 2032 C C . GLY A 1 252 ? -18.186 -2.432 -21.672 1.00 87.12 252 GLY A C 1
ATOM 2033 O O . GLY A 1 252 ? -17.000 -2.522 -21.930 1.00 87.12 252 GLY A O 1
ATOM 2034 N N . PHE A 1 253 ? -18.593 -2.195 -20.431 1.00 88.12 253 PHE A N 1
ATOM 2035 C CA . PHE A 1 253 ? -17.653 -1.978 -19.331 1.00 88.12 253 PHE A CA 1
ATOM 2036 C C . PHE A 1 253 ? -17.356 -3.294 -18.597 1.00 88.12 253 PHE A C 1
ATOM 2038 O O . PHE A 1 253 ? -18.195 -3.784 -17.836 1.00 88.12 253 PHE A O 1
ATOM 2045 N N . PHE A 1 254 ? -16.183 -3.885 -18.830 1.00 88.62 254 PHE A N 1
ATOM 2046 C CA . PHE A 1 254 ? -15.800 -5.189 -18.275 1.00 88.62 254 PHE A CA 1
ATOM 2047 C C . PHE A 1 254 ? -14.774 -5.020 -17.158 1.00 88.62 254 PHE A C 1
ATOM 2049 O O . PHE A 1 254 ? -13.767 -4.359 -17.361 1.00 88.62 254 PHE A O 1
ATOM 2056 N N . VAL A 1 255 ? -15.005 -5.640 -15.997 1.00 83.38 255 VAL A N 1
ATOM 2057 C CA . VAL A 1 255 ? -14.131 -5.564 -14.811 1.00 83.38 255 VAL A CA 1
ATOM 2058 C C . VAL A 1 255 ? -13.690 -6.968 -14.400 1.00 83.38 255 VAL A C 1
ATOM 2060 O O . VAL A 1 255 ? -14.528 -7.851 -14.217 1.00 83.38 255 VAL A O 1
ATOM 2063 N N . TYR A 1 256 ? -12.387 -7.153 -14.201 1.00 77.25 256 TYR A N 1
ATOM 2064 C CA . TYR A 1 256 ? -11.744 -8.402 -13.795 1.00 77.25 256 TYR A CA 1
ATOM 2065 C C . TYR A 1 256 ? -10.948 -8.174 -12.500 1.00 77.25 256 TYR A C 1
ATOM 2067 O O . TYR A 1 256 ? -9.861 -7.602 -12.533 1.00 77.25 256 TYR A O 1
ATOM 2075 N N . SER A 1 257 ? -11.492 -8.618 -11.363 1.00 62.50 257 SER A N 1
ATOM 2076 C CA . SER A 1 257 ? -11.027 -8.247 -10.015 1.00 62.50 257 SER A CA 1
ATOM 2077 C C . SER A 1 257 ? -10.415 -9.369 -9.160 1.00 62.50 257 SER A C 1
ATOM 2079 O O . SER A 1 257 ? -10.735 -10.542 -9.380 1.00 62.50 257 SER A O 1
ATOM 2081 N N . LYS A 1 258 ? -9.646 -9.018 -8.106 1.00 49.00 258 LYS A N 1
ATOM 2082 C CA . LYS A 1 258 ? -9.204 -9.918 -7.004 1.00 49.00 258 LYS A CA 1
ATOM 2083 C C . LYS A 1 258 ? -9.275 -9.208 -5.623 1.00 49.00 258 LYS A C 1
ATOM 2085 O O . LYS A 1 258 ? -8.682 -8.160 -5.544 1.00 49.00 258 LYS A O 1
ATOM 2090 N N . PRO A 1 259 ? -9.837 -9.798 -4.532 1.00 37.69 259 PRO A N 1
ATOM 2091 C CA . PRO A 1 259 ? -10.244 -9.107 -3.269 1.00 37.69 259 PRO A CA 1
ATOM 2092 C C . PRO A 1 259 ? -9.211 -8.813 -2.138 1.00 37.69 259 PRO A C 1
ATOM 2094 O O . PRO A 1 259 ? -8.641 -9.782 -1.638 1.00 37.69 259 PRO A O 1
ATOM 2097 N N . TYR A 1 260 ? -9.112 -7.562 -1.593 1.00 39.62 260 TYR A N 1
ATOM 2098 C CA . TYR A 1 260 ? -8.596 -7.145 -0.231 1.00 39.62 260 TYR A CA 1
ATOM 2099 C C . TYR A 1 260 ? -8.651 -5.625 0.297 1.00 39.62 260 TYR A C 1
ATOM 2101 O O . TYR A 1 260 ? -7.752 -4.832 0.029 1.00 39.62 260 TYR A O 1
ATOM 2109 N N . LYS A 1 261 ? -9.508 -5.136 1.238 1.00 41.31 261 LYS A N 1
ATOM 2110 C CA . LYS A 1 261 ? -9.317 -3.744 1.832 1.00 41.31 261 LYS A CA 1
ATOM 2111 C C . LYS A 1 261 ? -9.827 -3.516 3.270 1.00 41.31 261 LYS A C 1
ATOM 2113 O O . LYS A 1 261 ? -10.831 -4.124 3.616 1.00 41.31 261 LYS A O 1
ATOM 2118 N N . THR A 1 262 ? -9.284 -2.556 4.072 1.00 47.91 262 THR A N 1
ATOM 2119 C CA . THR A 1 262 ? -9.970 -2.067 5.320 1.00 47.91 262 THR A CA 1
ATOM 2120 C C . THR A 1 262 ? -9.661 -0.635 5.868 1.00 47.91 262 THR A C 1
ATOM 2122 O O . THR A 1 262 ? -8.489 -0.299 6.062 1.00 47.91 262 THR A O 1
ATOM 2125 N N . PRO A 1 263 ? -10.696 0.150 6.275 1.00 55.38 263 PRO A N 1
ATOM 2126 C CA . PRO A 1 263 ? -10.636 1.331 7.177 1.00 55.38 263 PRO A CA 1
ATOM 2127 C C . PRO A 1 263 ? -10.528 0.980 8.692 1.00 55.38 263 PRO A C 1
ATOM 2129 O O . PRO A 1 263 ? -10.743 -0.174 9.056 1.00 55.38 263 PRO A O 1
ATOM 2132 N N . ARG A 1 264 ? -10.212 1.947 9.593 1.00 73.06 264 ARG A N 1
ATOM 2133 C CA . ARG A 1 264 ? -9.867 1.689 11.028 1.00 73.06 264 ARG A CA 1
ATOM 2134 C C . ARG A 1 264 ? -10.605 2.540 12.086 1.00 73.06 264 ARG A C 1
ATOM 2136 O O . ARG A 1 264 ? -10.704 3.757 11.950 1.00 73.06 264 ARG A O 1
ATOM 2143 N N . LEU A 1 265 ? -11.045 1.886 13.167 1.00 89.12 265 LEU A N 1
ATOM 2144 C CA . LEU A 1 265 ? -11.732 2.431 14.357 1.00 89.12 265 LEU A CA 1
ATOM 2145 C C . LEU A 1 265 ? -10.776 3.235 15.270 1.00 89.12 265 LEU A C 1
ATOM 2147 O O . LEU A 1 265 ? -9.581 3.012 15.195 1.00 89.12 265 LEU A O 1
ATOM 2151 N N . LYS A 1 266 ? -11.252 4.153 16.135 1.00 90.19 266 LYS A N 1
ATOM 2152 C CA . LYS A 1 266 ? -10.389 4.937 17.059 1.00 90.19 266 LYS A CA 1
ATOM 2153 C C . LYS A 1 266 ? -10.769 4.839 18.533 1.00 90.19 266 LYS A C 1
ATOM 2155 O O . LYS A 1 266 ? -9.890 4.682 19.363 1.00 90.19 266 LYS A O 1
ATOM 2160 N N . VAL A 1 267 ? -12.038 4.997 18.891 1.00 94.19 267 VAL A N 1
ATOM 2161 C CA . VAL A 1 267 ? -12.487 4.945 20.293 1.00 94.19 267 VAL A CA 1
ATOM 2162 C C . VAL A 1 267 ? -13.752 4.122 20.389 1.00 94.19 267 VAL A C 1
ATOM 2164 O O . VAL A 1 267 ? -14.615 4.210 19.521 1.00 94.19 267 VAL A O 1
ATOM 2167 N N . ILE A 1 268 ? -13.858 3.350 21.458 1.00 97.31 268 ILE A N 1
ATOM 2168 C CA . ILE A 1 268 ? -15.061 2.652 21.890 1.00 97.31 268 ILE A CA 1
ATOM 2169 C C . ILE A 1 268 ? -15.465 3.278 23.223 1.00 97.31 268 ILE A C 1
ATOM 2171 O O . ILE A 1 268 ? -14.616 3.474 24.080 1.00 97.31 268 ILE A O 1
ATOM 2175 N N . THR A 1 269 ? -16.730 3.611 23.422 1.00 96.00 269 THR A N 1
ATOM 2176 C CA . THR A 1 269 ? -17.257 4.099 24.701 1.00 96.00 269 THR A CA 1
ATOM 2177 C C . THR A 1 269 ? -18.373 3.167 25.112 1.00 96.00 269 THR A C 1
ATOM 2179 O O . THR A 1 269 ? -19.359 3.088 24.393 1.00 96.00 269 THR A O 1
ATOM 2182 N N . ASN A 1 270 ? -18.241 2.435 26.214 1.00 92.94 270 ASN A N 1
ATOM 2183 C CA . ASN A 1 270 ? -19.304 1.524 26.639 1.00 92.94 270 ASN A CA 1
ATOM 2184 C C . ASN A 1 270 ? -20.521 2.285 27.208 1.00 92.94 270 ASN A C 1
ATOM 2186 O O . ASN A 1 270 ? -20.485 3.504 27.392 1.00 92.94 270 ASN A O 1
ATOM 2190 N N . GLY A 1 271 ? -21.595 1.555 27.523 1.00 89.31 271 GLY A N 1
ATOM 2191 C CA . GLY A 1 271 ? -22.820 2.135 28.087 1.00 89.31 271 GLY A CA 1
ATOM 2192 C C . GLY A 1 271 ? -22.648 2.829 29.449 1.00 89.31 271 GLY A C 1
ATOM 2193 O O . GLY A 1 271 ? -23.501 3.605 29.859 1.00 89.31 271 GLY A O 1
ATOM 2194 N N . PHE A 1 272 ? -21.534 2.617 30.143 1.00 90.62 272 PHE A N 1
ATOM 2195 C CA . PHE A 1 272 ? -21.233 3.274 31.417 1.00 90.62 272 PHE A CA 1
ATOM 2196 C C . PHE A 1 272 ? -20.314 4.493 31.255 1.00 90.62 272 PHE A C 1
ATOM 2198 O O . PHE A 1 272 ? -19.868 5.066 32.242 1.00 90.62 272 PHE A O 1
ATOM 2205 N N . GLY A 1 273 ? -20.019 4.898 30.014 1.00 90.31 273 GLY A N 1
ATOM 2206 C CA . GLY A 1 273 ? -19.166 6.047 29.716 1.00 90.31 273 GLY A CA 1
ATOM 2207 C C . GLY A 1 273 ? -17.664 5.753 29.739 1.00 90.31 273 GLY A C 1
ATOM 2208 O O . GLY A 1 273 ? -16.884 6.662 29.468 1.00 90.31 273 GLY A O 1
ATOM 2209 N N . ILE A 1 274 ? -17.249 4.506 29.990 1.00 93.50 274 ILE A N 1
ATOM 2210 C CA . ILE A 1 274 ? -15.838 4.097 29.965 1.00 93.50 274 ILE A CA 1
ATOM 2211 C C . ILE A 1 274 ? -15.345 4.092 28.525 1.00 93.50 274 ILE A C 1
ATOM 2213 O O . ILE A 1 274 ? -15.907 3.392 27.675 1.00 93.50 274 ILE A O 1
ATOM 2217 N N . GLN A 1 275 ? -14.292 4.858 28.249 1.00 94.94 275 GLN A N 1
ATOM 2218 C CA . GLN A 1 275 ? -13.688 4.927 26.928 1.00 94.94 275 GLN A CA 1
ATOM 2219 C C . GLN A 1 275 ? -12.495 3.981 26.815 1.00 94.94 275 GLN A C 1
ATOM 2221 O O . GLN A 1 275 ? -11.616 3.964 27.668 1.00 94.94 275 GLN A O 1
ATOM 2226 N N . THR A 1 276 ? -12.438 3.244 25.711 1.00 96.75 276 THR A N 1
ATOM 2227 C CA . THR A 1 276 ? -11.279 2.506 25.218 1.00 96.75 276 THR A CA 1
ATOM 2228 C C . THR A 1 276 ? -10.804 3.172 23.933 1.00 96.75 276 THR A C 1
ATOM 2230 O O . THR A 1 276 ? -11.459 3.104 22.894 1.00 96.75 276 THR A O 1
ATOM 2233 N N . THR A 1 277 ? -9.655 3.828 23.990 1.00 95.44 277 THR A N 1
ATOM 2234 C CA . THR A 1 277 ? -8.987 4.442 22.844 1.00 95.44 277 THR A CA 1
ATOM 2235 C C . THR A 1 277 ? -7.997 3.462 22.228 1.00 95.44 277 THR A C 1
ATOM 2237 O O . THR A 1 277 ? -7.137 2.914 22.913 1.00 95.44 277 THR A O 1
ATOM 2240 N N . LEU A 1 278 ? -8.118 3.268 20.920 1.00 95.12 278 LEU A N 1
ATOM 2241 C CA . LEU A 1 278 ? -7.247 2.472 20.071 1.00 95.12 278 LEU A CA 1
ATOM 2242 C C . LEU A 1 278 ? -6.308 3.417 19.323 1.00 95.12 278 LEU A C 1
ATOM 2244 O O . LEU A 1 278 ? -6.742 4.243 18.514 1.00 95.12 278 LEU A O 1
ATOM 2248 N N . ASN A 1 279 ? -5.016 3.288 19.584 1.00 91.94 279 ASN A N 1
ATOM 2249 C CA . ASN A 1 279 ? -3.987 4.010 18.855 1.00 91.94 279 ASN A CA 1
ATOM 2250 C C . ASN A 1 279 ? -3.338 3.066 17.859 1.00 91.94 279 ASN A C 1
ATOM 2252 O O . ASN A 1 279 ? -3.114 1.895 18.162 1.00 91.94 279 ASN A O 1
ATOM 2256 N N . TYR A 1 280 ? -3.035 3.590 16.679 1.00 87.12 280 TYR A N 1
ATOM 2257 C CA . TYR A 1 280 ? -2.429 2.828 15.604 1.00 87.12 280 TYR A CA 1
ATOM 2258 C C . TYR A 1 280 ? -1.122 3.475 15.201 1.00 87.12 280 TYR A C 1
ATOM 2260 O O . TYR A 1 280 ? -1.015 4.702 15.156 1.00 87.12 280 TYR A O 1
ATOM 2268 N N . LYS A 1 281 ? -0.160 2.632 14.859 1.00 78.56 281 LYS A N 1
ATOM 2269 C CA . LYS A 1 281 ? 1.063 3.036 14.180 1.00 78.56 281 LYS A CA 1
ATOM 2270 C C . LYS A 1 281 ? 1.315 2.072 13.022 1.00 78.56 281 LYS A C 1
ATOM 2272 O O . LYS A 1 281 ? 0.924 0.904 13.115 1.00 78.56 281 LYS A O 1
ATOM 2277 N N . PRO A 1 282 ? 1.891 2.540 11.906 1.00 73.88 282 PRO A N 1
ATOM 2278 C CA . PRO A 1 282 ? 2.334 1.647 10.842 1.00 73.88 282 PRO A CA 1
ATOM 2279 C C . PRO A 1 282 ? 3.443 0.717 11.342 1.00 73.88 282 PRO A C 1
ATOM 2281 O O . PRO A 1 282 ? 4.177 1.085 12.255 1.00 73.88 282 PRO A O 1
ATOM 2284 N N . LEU A 1 283 ? 3.610 -0.460 10.727 1.00 78.06 283 LEU A N 1
ATOM 2285 C CA . LEU A 1 283 ? 4.775 -1.321 11.006 1.00 78.06 283 LEU A CA 1
ATOM 2286 C C . LEU A 1 283 ? 6.102 -0.638 10.641 1.00 78.06 283 LEU A C 1
ATOM 2288 O O . LEU A 1 283 ? 7.174 -1.099 11.008 1.00 78.06 283 LEU A O 1
ATOM 2292 N N . THR A 1 284 ? 6.041 0.467 9.913 1.00 63.19 284 THR A N 1
ATOM 2293 C CA . THR A 1 284 ? 7.183 1.302 9.551 1.00 63.19 284 THR A CA 1
ATOM 2294 C C . THR A 1 284 ? 7.695 2.104 10.754 1.00 63.19 284 THR A C 1
ATOM 2296 O O . THR A 1 284 ? 8.864 2.468 10.797 1.00 63.19 284 THR A O 1
ATOM 2299 N N . ASP A 1 285 ? 6.873 2.291 11.795 1.00 70.38 285 ASP A N 1
ATOM 2300 C CA . ASP A 1 285 ? 7.283 2.896 13.062 1.00 70.38 285 ASP A CA 1
ATOM 2301 C C . ASP A 1 285 ? 8.009 1.859 13.947 1.00 70.38 285 ASP A C 1
ATOM 2303 O O . ASP A 1 285 ? 7.424 0.897 14.459 1.00 70.38 285 ASP A O 1
ATOM 2307 N N . SER A 1 286 ? 9.308 2.080 14.162 1.00 81.06 286 SER A N 1
ATOM 2308 C CA . SER A 1 286 ? 10.194 1.186 14.922 1.00 81.06 286 SER A CA 1
ATOM 2309 C C . SER A 1 286 ? 9.822 1.032 16.403 1.00 81.06 286 SER A C 1
ATOM 2311 O O . SER A 1 286 ? 10.248 0.073 17.052 1.00 81.06 286 SER A O 1
ATOM 2313 N N . SER A 1 287 ? 8.989 1.925 16.956 1.00 86.00 287 SER A N 1
ATOM 2314 C CA . SER A 1 287 ? 8.483 1.783 18.328 1.00 86.00 287 SER A CA 1
ATOM 2315 C C . SER A 1 287 ? 7.472 0.645 18.476 1.00 86.00 287 SER A C 1
ATOM 2317 O O . SER A 1 287 ? 7.323 0.112 19.574 1.00 86.00 287 SER A O 1
ATOM 2319 N N . VAL A 1 288 ? 6.806 0.242 17.388 1.00 88.81 288 VAL A N 1
ATOM 2320 C CA . VAL A 1 288 ? 5.791 -0.824 17.400 1.00 88.81 288 VAL A CA 1
ATOM 2321 C C . VAL A 1 288 ? 6.189 -2.049 16.607 1.00 88.81 288 VAL A C 1
ATOM 2323 O O . VAL A 1 288 ? 5.527 -3.071 16.737 1.00 88.81 288 VAL A O 1
ATOM 2326 N N . TYR A 1 289 ? 7.248 -1.995 15.805 1.00 89.06 289 TYR A N 1
ATOM 2327 C CA . TYR A 1 289 ? 7.640 -3.136 14.995 1.00 89.06 289 TYR A CA 1
ATOM 2328 C C . TYR A 1 289 ? 9.142 -3.386 14.996 1.00 89.06 289 TYR A C 1
ATOM 2330 O O . TYR A 1 289 ? 9.962 -2.471 15.014 1.00 89.06 289 TYR A O 1
ATOM 2338 N N . THR A 1 290 ? 9.516 -4.660 14.972 1.00 90.19 290 THR A N 1
ATOM 2339 C CA . THR A 1 290 ? 10.894 -5.090 14.746 1.00 90.19 290 THR A CA 1
ATOM 2340 C C . THR A 1 290 ? 10.913 -6.181 13.686 1.00 90.19 290 THR A C 1
ATOM 2342 O O . THR A 1 290 ? 10.360 -7.269 13.871 1.00 90.19 290 THR A O 1
ATOM 2345 N N . LYS A 1 291 ? 11.549 -5.876 12.554 1.00 82.12 291 LYS A N 1
ATOM 2346 C CA . LYS A 1 291 ? 11.842 -6.857 11.512 1.00 82.12 291 LYS A CA 1
ATOM 2347 C C . LYS A 1 291 ? 13.006 -7.730 11.982 1.00 82.12 291 LYS A C 1
ATOM 2349 O O . LYS A 1 291 ? 14.002 -7.205 12.473 1.00 82.12 291 LYS A O 1
ATOM 2354 N N . ASP A 1 292 ? 12.884 -9.046 11.834 1.00 80.94 292 ASP A N 1
ATOM 2355 C CA . ASP A 1 292 ? 14.027 -9.932 12.064 1.00 80.94 292 ASP A CA 1
ATOM 2356 C C . ASP A 1 292 ? 15.087 -9.705 10.975 1.00 80.94 292 ASP A C 1
ATOM 2358 O O . ASP A 1 292 ? 14.768 -9.366 9.833 1.00 80.94 292 ASP A O 1
ATOM 2362 N N . SER A 1 293 ? 16.357 -9.921 11.321 1.00 76.75 293 SER A N 1
ATOM 2363 C CA . SER A 1 293 ? 17.486 -9.816 10.383 1.00 76.75 293 SER A CA 1
ATOM 2364 C C . SER A 1 293 ? 17.394 -10.820 9.230 1.00 76.75 293 SER A C 1
ATOM 2366 O O . SER A 1 293 ? 17.908 -10.575 8.138 1.00 76.75 293 SER A O 1
ATOM 2368 N N . ASN A 1 294 ? 16.716 -11.947 9.451 1.00 74.25 294 ASN A N 1
ATOM 2369 C CA . ASN A 1 294 ? 16.428 -12.924 8.417 1.00 74.25 294 ASN A CA 1
ATOM 2370 C C . ASN A 1 294 ? 15.199 -12.478 7.608 1.00 74.25 294 ASN A C 1
ATOM 2372 O O . ASN A 1 294 ? 14.090 -12.417 8.137 1.00 74.25 294 ASN A O 1
ATOM 2376 N N . LYS A 1 295 ? 15.395 -12.220 6.309 1.00 68.12 295 LYS A N 1
ATOM 2377 C CA . LYS A 1 295 ? 14.345 -11.817 5.356 1.00 68.12 295 LYS A CA 1
ATOM 2378 C C . LYS A 1 295 ? 13.278 -12.900 5.110 1.00 68.12 295 LYS A C 1
ATOM 2380 O O . LYS A 1 295 ? 12.309 -12.637 4.401 1.00 68.12 295 LYS A O 1
ATOM 2385 N N . GLY A 1 296 ? 13.434 -14.093 5.684 1.00 74.00 296 GLY A N 1
ATOM 2386 C CA . GLY A 1 296 ? 12.625 -15.261 5.362 1.00 74.00 296 GLY A CA 1
ATOM 2387 C C . GLY A 1 296 ? 13.112 -15.949 4.086 1.00 74.00 296 GLY A C 1
ATOM 2388 O O . GLY A 1 296 ? 14.062 -15.508 3.443 1.00 74.00 296 GLY A O 1
ATOM 2389 N N . TYR A 1 297 ? 12.457 -17.051 3.726 1.00 79.44 297 TYR A N 1
ATOM 2390 C CA . TYR A 1 297 ? 12.762 -17.813 2.517 1.00 79.44 297 TYR A CA 1
ATOM 2391 C C . TYR A 1 297 ? 11.530 -17.859 1.635 1.00 79.44 297 TYR A C 1
ATOM 2393 O O . TYR A 1 297 ? 10.437 -18.177 2.111 1.00 79.44 297 TYR A O 1
ATOM 2401 N N . TYR A 1 298 ? 11.714 -17.599 0.342 1.00 73.12 298 TYR A N 1
ATOM 2402 C CA . TYR A 1 298 ? 10.651 -17.729 -0.646 1.00 73.12 298 TYR A CA 1
ATOM 2403 C C . TYR A 1 298 ? 9.907 -19.073 -0.485 1.00 73.12 298 TYR A C 1
ATOM 2405 O O . TYR A 1 298 ? 10.556 -20.118 -0.397 1.00 73.12 298 TYR A O 1
ATOM 2413 N N . PRO A 1 299 ? 8.558 -19.088 -0.453 1.00 74.94 299 PRO A N 1
ATOM 2414 C CA . PRO A 1 299 ? 7.640 -17.977 -0.735 1.00 74.94 299 PRO A CA 1
ATOM 2415 C C . PRO A 1 299 ? 7.219 -17.145 0.493 1.00 74.94 299 PRO A C 1
ATOM 2417 O O . PRO A 1 299 ? 6.313 -16.327 0.372 1.00 74.94 299 PRO A O 1
ATOM 2420 N N . ASN A 1 300 ? 7.810 -17.368 1.669 1.00 85.19 300 ASN A N 1
ATOM 2421 C CA . ASN A 1 300 ? 7.456 -16.693 2.918 1.00 85.19 300 ASN A CA 1
ATOM 2422 C C . ASN A 1 300 ? 8.519 -15.652 3.282 1.00 85.19 300 ASN A C 1
ATOM 2424 O O . ASN A 1 300 ? 9.567 -15.994 3.836 1.00 85.19 300 ASN A O 1
ATOM 2428 N N . ILE A 1 301 ? 8.230 -14.387 3.000 1.00 81.50 301 ILE A N 1
ATOM 2429 C CA . ILE A 1 301 ? 9.165 -13.283 3.232 1.00 81.50 301 ILE A CA 1
ATOM 2430 C C . ILE A 1 301 ? 8.714 -12.414 4.403 1.00 81.50 301 ILE A C 1
ATOM 2432 O O . ILE A 1 301 ? 7.518 -12.281 4.683 1.00 81.50 301 ILE A O 1
ATOM 2436 N N . SER A 1 302 ? 9.687 -11.834 5.097 1.00 85.31 302 SER A N 1
ATOM 2437 C CA . SER A 1 302 ? 9.463 -10.881 6.176 1.00 85.31 302 SER A CA 1
ATOM 2438 C C . SER A 1 302 ? 9.238 -9.487 5.603 1.00 85.31 302 SER A C 1
ATOM 2440 O O . SER A 1 302 ? 10.076 -8.954 4.870 1.00 85.31 302 SER A O 1
ATOM 2442 N N . ILE A 1 303 ? 8.132 -8.864 5.990 1.00 75.88 303 ILE A N 1
ATOM 2443 C CA . ILE A 1 303 ? 7.700 -7.559 5.484 1.00 75.88 303 ILE A CA 1
ATOM 2444 C C . ILE A 1 303 ? 7.787 -6.491 6.569 1.00 75.88 303 ILE A C 1
ATOM 2446 O O . ILE A 1 303 ? 7.772 -6.786 7.763 1.00 75.88 303 ILE A O 1
ATOM 2450 N N . GLN A 1 304 ? 7.883 -5.237 6.156 1.00 72.50 304 GLN A N 1
ATOM 2451 C CA . GLN A 1 304 ? 7.712 -4.083 7.027 1.00 72.50 304 GLN A CA 1
ATOM 2452 C C . GLN A 1 304 ? 6.991 -3.034 6.205 1.00 72.50 304 GLN A C 1
ATOM 2454 O O . GLN A 1 304 ? 7.643 -2.352 5.432 1.00 72.50 304 GLN A O 1
ATOM 2459 N N . ASN A 1 305 ? 5.663 -2.973 6.324 1.00 64.50 305 ASN A N 1
ATOM 2460 C CA . ASN A 1 305 ? 4.869 -2.080 5.495 1.00 64.50 305 ASN A CA 1
ATOM 2461 C C . ASN A 1 305 ? 4.012 -1.081 6.257 1.00 64.50 305 ASN A C 1
ATOM 2463 O O . ASN A 1 305 ? 3.798 -1.207 7.463 1.00 64.50 305 ASN A O 1
ATOM 2467 N N . ALA A 1 306 ? 3.476 -0.080 5.558 1.00 61.88 306 ALA A N 1
ATOM 2468 C CA . ALA A 1 306 ? 2.621 0.952 6.154 1.00 61.88 306 ALA A CA 1
ATOM 2469 C C . ALA A 1 306 ? 1.282 0.427 6.719 1.00 61.88 306 ALA A C 1
ATOM 2471 O O . ALA A 1 306 ? 0.439 1.208 7.184 1.00 61.88 306 ALA A O 1
ATOM 2472 N N . ARG A 1 307 ? 1.061 -0.898 6.725 1.00 74.12 307 ARG A N 1
ATOM 2473 C CA . ARG A 1 307 ? -0.045 -1.525 7.446 1.00 74.12 307 ARG A CA 1
ATOM 2474 C C . ARG A 1 307 ? 0.014 -1.075 8.889 1.00 74.12 307 ARG A C 1
ATOM 2476 O O . ARG A 1 307 ? 1.040 -1.189 9.549 1.00 74.12 307 ARG A O 1
ATOM 2483 N N . GLN A 1 308 ? -1.116 -0.608 9.396 1.00 78.00 308 GLN A N 1
ATOM 2484 C CA . GLN A 1 308 ? -1.166 -0.180 10.778 1.00 78.00 308 GLN A CA 1
ATOM 2485 C C . GLN A 1 308 ? -1.693 -1.254 11.683 1.00 78.00 308 GLN A C 1
ATOM 2487 O O . GLN A 1 308 ? -2.651 -1.968 11.376 1.00 78.00 308 GLN A O 1
ATOM 2492 N N . VAL A 1 309 ? -1.022 -1.300 12.813 1.00 87.38 309 VAL A N 1
ATOM 2493 C CA . VAL A 1 309 ? -1.263 -2.175 13.932 1.00 87.38 309 VAL A CA 1
ATOM 2494 C C . VAL A 1 309 ? -1.623 -1.326 15.132 1.00 87.38 309 VAL A C 1
ATOM 2496 O O . VAL A 1 309 ? -1.356 -0.124 15.157 1.00 87.38 309 VAL A O 1
ATOM 2499 N N . ILE A 1 310 ? -2.254 -1.947 16.119 1.00 93.75 310 ILE A N 1
ATOM 2500 C CA . ILE A 1 310 ? -2.575 -1.278 17.374 1.00 93.75 310 ILE A CA 1
ATOM 2501 C C . ILE A 1 310 ? -1.263 -0.985 18.092 1.00 93.75 310 ILE A C 1
ATOM 2503 O O . ILE A 1 310 ? -0.586 -1.899 18.521 1.00 93.75 310 ILE A O 1
ATOM 2507 N N . SER A 1 311 ? -0.883 0.275 18.243 1.00 93.88 311 SER A N 1
ATOM 2508 C CA . SER A 1 311 ? 0.298 0.646 19.025 1.00 93.88 311 SER A CA 1
ATOM 2509 C C . SER A 1 311 ? 0.019 0.621 20.522 1.00 93.88 311 SER A C 1
ATOM 2511 O O . SER A 1 311 ? 0.876 0.273 21.332 1.00 93.88 311 SER A O 1
ATOM 2513 N N . SER A 1 312 ? -1.189 1.029 20.904 1.00 96.56 312 SER A N 1
ATOM 2514 C CA . SER A 1 312 ? -1.632 1.008 22.288 1.00 96.56 312 SER A CA 1
ATOM 2515 C C . SER A 1 312 ? -3.147 1.004 22.392 1.00 96.56 312 SER A C 1
ATOM 2517 O O . SER A 1 312 ? -3.860 1.493 21.513 1.00 96.56 312 SER A O 1
ATOM 2519 N N . VAL A 1 313 ? -3.620 0.459 23.504 1.00 97.25 313 VAL A N 1
ATOM 2520 C CA . VAL A 1 313 ? -5.009 0.515 23.939 1.00 97.25 313 VAL A CA 1
ATOM 2521 C C . VAL A 1 313 ? -5.032 1.182 25.303 1.00 97.25 313 VAL A C 1
ATOM 2523 O O . VAL A 1 313 ? -4.381 0.706 26.232 1.00 97.25 313 VAL A O 1
ATOM 2526 N N . THR A 1 314 ? -5.784 2.268 25.422 1.00 96.19 314 THR A N 1
ATOM 2527 C CA . THR A 1 314 ? -5.954 3.012 26.673 1.00 96.19 314 THR A CA 1
ATOM 2528 C C . THR A 1 314 ? -7.414 2.952 27.082 1.00 96.19 314 THR A C 1
ATOM 2530 O O . THR A 1 314 ? -8.269 3.344 26.297 1.00 96.19 314 THR A O 1
ATOM 2533 N N . THR A 1 315 ? -7.707 2.456 28.280 1.00 95.44 315 THR A N 1
ATOM 2534 C CA . THR A 1 315 ? -9.072 2.306 28.801 1.00 95.44 315 THR A CA 1
ATOM 2535 C C . THR A 1 315 ? -9.236 3.067 30.108 1.00 95.44 315 THR A C 1
ATOM 2537 O O . THR A 1 315 ? -8.376 2.953 30.978 1.00 95.44 315 THR A O 1
ATOM 2540 N N . ASP A 1 316 ? -10.329 3.806 30.284 1.00 93.06 316 ASP A N 1
ATOM 2541 C CA . ASP A 1 316 ? -10.626 4.458 31.565 1.00 93.06 316 ASP A CA 1
ATOM 2542 C C . ASP A 1 316 ? -10.859 3.413 32.670 1.00 93.06 316 ASP A C 1
ATOM 2544 O O . ASP A 1 316 ? -11.473 2.371 32.446 1.00 93.06 316 ASP A O 1
ATOM 2548 N N . ASN A 1 317 ? -10.387 3.684 33.886 1.00 88.56 317 ASN A N 1
ATOM 2549 C CA . ASN A 1 317 ? -10.501 2.751 35.014 1.00 88.56 317 ASN A CA 1
ATOM 2550 C C . ASN A 1 317 ? -11.687 3.052 35.951 1.00 88.56 317 ASN A C 1
ATOM 2552 O O . ASN A 1 317 ? -11.736 2.531 37.061 1.00 88.56 317 ASN A O 1
ATOM 2556 N N . ALA A 1 318 ? -12.618 3.907 35.513 1.00 83.75 318 ALA A N 1
ATOM 2557 C CA . ALA A 1 318 ? -13.816 4.333 36.245 1.00 83.75 318 ALA A CA 1
ATOM 2558 C C . ALA A 1 318 ? -13.590 5.102 37.567 1.00 83.75 318 ALA A C 1
ATOM 2560 O O . ALA A 1 318 ? -14.566 5.505 38.192 1.00 83.75 318 ALA A O 1
ATOM 2561 N N . ILE A 1 319 ? -12.343 5.359 37.981 1.00 85.75 319 ILE A N 1
ATOM 2562 C CA . ILE A 1 319 ? -12.001 6.095 39.217 1.00 85.75 319 ILE A CA 1
ATOM 2563 C C . ILE A 1 319 ? -11.161 7.355 38.943 1.00 85.75 319 ILE A C 1
ATOM 2565 O O . ILE A 1 319 ? -10.432 7.833 39.806 1.00 85.75 319 ILE A O 1
ATOM 2569 N N . GLY A 1 320 ? -11.247 7.890 37.722 1.00 79.56 320 GLY A N 1
ATOM 2570 C CA . GLY A 1 320 ? -10.527 9.098 37.299 1.00 79.56 320 GLY A CA 1
ATOM 2571 C C . GLY A 1 320 ? -9.127 8.858 36.720 1.00 79.56 320 GLY A C 1
ATOM 2572 O O . GLY A 1 320 ? -8.433 9.823 36.417 1.00 79.56 320 GLY A O 1
ATOM 2573 N N . GLY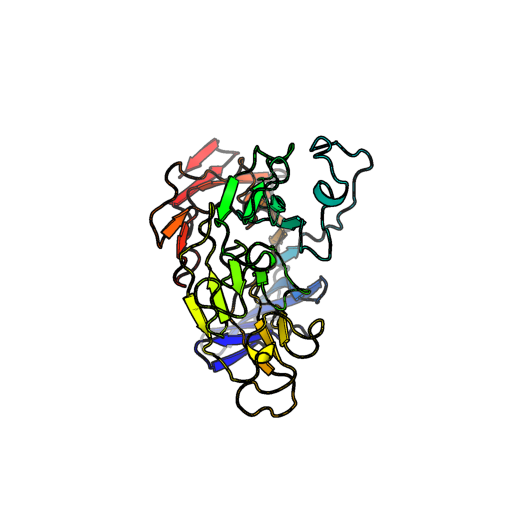 A 1 321 ? -8.712 7.600 36.534 1.00 87.56 321 GLY A N 1
ATOM 2574 C CA . GLY A 1 321 ? -7.460 7.225 35.869 1.00 87.56 321 GLY A CA 1
ATOM 2575 C C . GLY A 1 321 ? -7.671 6.411 34.588 1.00 87.56 321 GLY A C 1
ATOM 2576 O O . GLY A 1 321 ? -8.794 6.134 34.163 1.00 87.56 321 GLY A O 1
ATOM 2577 N N . GLN A 1 322 ? -6.565 5.993 33.971 1.00 91.06 322 GLN A N 1
ATOM 2578 C CA . GLN A 1 322 ? -6.568 5.168 32.762 1.00 91.06 322 GLN A CA 1
ATOM 2579 C C . GLN A 1 322 ? -5.586 4.010 32.889 1.00 91.06 322 GLN A C 1
ATOM 2581 O O . GLN A 1 322 ? -4.514 4.163 33.474 1.00 91.06 322 GLN A O 1
ATOM 2586 N N . ASN A 1 323 ? -5.944 2.882 32.283 1.00 93.44 323 ASN A N 1
ATOM 2587 C CA . ASN A 1 323 ? -5.096 1.719 32.085 1.00 93.44 323 ASN A CA 1
ATOM 2588 C C . ASN A 1 323 ? -4.607 1.692 30.640 1.00 93.44 323 ASN A C 1
ATOM 2590 O O . ASN A 1 323 ? -5.418 1.724 29.716 1.00 93.44 323 ASN A O 1
ATOM 2594 N N . THR A 1 324 ? -3.294 1.619 30.431 1.00 96.06 324 THR A N 1
ATOM 2595 C CA . THR A 1 324 ? -2.704 1.631 29.090 1.00 96.06 324 THR A CA 1
ATOM 2596 C C . THR A 1 324 ? -1.911 0.363 28.869 1.00 96.06 324 THR A C 1
ATOM 2598 O O . THR A 1 324 ? -0.991 0.034 29.612 1.00 96.06 324 THR A O 1
ATOM 2601 N N . THR A 1 325 ? -2.249 -0.321 27.787 1.00 97.00 325 THR A N 1
ATOM 2602 C CA . THR A 1 325 ? -1.464 -1.411 27.235 1.00 97.00 325 THR A CA 1
ATOM 2603 C C . THR A 1 325 ? -0.777 -0.931 25.965 1.00 97.00 325 THR A C 1
ATOM 2605 O O . THR A 1 325 ? -1.446 -0.442 25.057 1.00 97.00 325 THR A O 1
ATOM 2608 N N . THR A 1 326 ? 0.534 -1.112 25.857 1.00 97.50 326 THR A N 1
ATOM 2609 C CA . THR A 1 326 ? 1.277 -0.904 24.606 1.00 97.50 326 THR A CA 1
ATOM 2610 C C . THR A 1 326 ? 1.587 -2.233 23.939 1.00 97.50 326 THR A C 1
ATOM 2612 O O . THR A 1 326 ? 1.780 -3.241 24.622 1.00 97.50 326 THR A O 1
ATOM 2615 N N . TYR A 1 327 ? 1.668 -2.219 22.614 1.00 97.38 327 TYR A N 1
ATOM 2616 C CA . TYR A 1 327 ? 1.953 -3.399 21.814 1.00 97.38 327 TYR A CA 1
ATOM 2617 C C . TYR A 1 327 ? 3.184 -3.177 20.952 1.00 97.38 327 TYR A C 1
ATOM 2619 O O . TYR A 1 327 ? 3.379 -2.101 20.381 1.00 97.38 327 TYR A O 1
ATOM 2627 N N . LYS A 1 328 ? 3.977 -4.235 20.824 1.00 96.62 328 LYS A N 1
ATOM 2628 C CA . LYS A 1 328 ? 5.056 -4.330 19.856 1.00 96.62 328 LYS A CA 1
ATOM 2629 C C . LYS A 1 328 ? 4.916 -5.638 19.094 1.00 96.62 328 LYS A C 1
ATOM 2631 O O . LYS A 1 328 ? 4.538 -6.663 19.647 1.00 96.62 328 LYS A O 1
ATOM 2636 N N . TYR A 1 329 ? 5.203 -5.596 17.812 1.00 95.12 329 TYR A N 1
ATOM 2637 C CA . TYR A 1 329 ? 5.057 -6.708 16.893 1.00 95.12 329 TYR A CA 1
ATOM 2638 C C . TYR A 1 329 ? 6.424 -7.032 16.318 1.00 95.12 329 TYR A C 1
ATOM 2640 O O . TYR A 1 329 ? 7.274 -6.150 16.178 1.00 95.12 329 TYR A O 1
ATOM 2648 N N . GLY A 1 330 ? 6.639 -8.273 15.906 1.00 92.44 330 GLY A N 1
ATOM 2649 C CA . GLY A 1 330 ? 7.833 -8.555 15.133 1.00 92.44 330 GLY A CA 1
ATOM 2650 C C . GLY A 1 330 ? 7.697 -9.687 14.155 1.00 92.44 330 GLY A C 1
ATOM 2651 O O . GLY A 1 330 ? 6.824 -10.549 14.264 1.00 92.44 330 GLY A O 1
ATOM 2652 N N . ASN A 1 331 ? 8.585 -9.621 13.169 1.00 90.56 331 ASN A N 1
ATOM 2653 C CA . ASN A 1 331 ? 8.695 -10.577 12.082 1.00 90.56 331 ASN A CA 1
ATOM 2654 C C . ASN A 1 331 ? 7.342 -10.874 11.409 1.00 90.56 331 ASN A C 1
ATOM 2656 O O . ASN A 1 331 ? 6.880 -12.015 11.370 1.00 90.56 331 ASN A O 1
ATOM 2660 N N . ALA A 1 332 ? 6.682 -9.821 10.926 1.00 89.44 332 ALA A N 1
ATOM 2661 C CA . ALA A 1 332 ? 5.511 -9.934 10.072 1.00 89.44 332 ALA A CA 1
ATOM 2662 C C . ALA A 1 332 ? 5.887 -10.687 8.795 1.00 89.44 332 ALA A C 1
ATOM 2664 O O . ALA A 1 332 ? 6.876 -10.335 8.149 1.00 89.44 332 ALA A O 1
ATOM 2665 N N . LYS A 1 333 ? 5.101 -11.697 8.418 1.00 87.19 333 LYS A N 1
ATOM 2666 C CA . LYS A 1 333 ? 5.366 -12.522 7.235 1.00 87.19 333 LYS A CA 1
ATOM 2667 C C . LYS A 1 333 ? 4.205 -12.490 6.259 1.00 87.19 333 LYS A C 1
ATOM 2669 O O . LYS A 1 333 ? 3.040 -12.480 6.654 1.00 87.19 333 LYS A O 1
ATOM 2674 N N . VAL A 1 334 ? 4.531 -12.546 4.976 1.00 82.06 334 VAL A N 1
ATOM 2675 C CA . VAL A 1 334 ? 3.565 -12.732 3.892 1.00 82.06 334 VAL A CA 1
ATOM 2676 C C . VAL A 1 334 ? 3.996 -13.911 3.034 1.00 82.06 334 VAL A C 1
ATOM 2678 O O . VAL A 1 334 ? 5.185 -14.199 2.893 1.00 82.06 334 VAL A O 1
ATOM 2681 N N . ASN A 1 335 ? 3.016 -14.610 2.479 1.00 80.81 335 ASN A N 1
ATOM 2682 C CA . ASN A 1 335 ? 3.227 -15.603 1.447 1.00 80.81 335 ASN A CA 1
ATOM 2683 C C . ASN A 1 335 ? 2.900 -15.005 0.075 1.00 80.81 335 ASN A C 1
ATOM 2685 O O . ASN A 1 335 ? 1.731 -14.770 -0.237 1.00 80.81 335 ASN A O 1
ATOM 2689 N N . VAL A 1 336 ? 3.920 -14.860 -0.767 1.00 69.38 336 VAL A N 1
ATOM 2690 C CA . VAL A 1 336 ? 3.803 -14.231 -2.098 1.00 69.38 336 VAL A CA 1
ATOM 2691 C C . VAL A 1 336 ? 3.250 -15.169 -3.186 1.00 69.38 336 VAL A C 1
ATOM 2693 O O . VAL A 1 336 ? 3.256 -14.847 -4.367 1.00 69.38 336 VAL A O 1
ATOM 2696 N N . LYS A 1 337 ? 2.764 -16.367 -2.821 1.00 72.75 337 LYS A N 1
ATOM 2697 C CA . LYS A 1 337 ? 2.077 -17.305 -3.736 1.00 72.75 337 LYS A CA 1
ATOM 2698 C C . LYS A 1 337 ? 0.555 -17.324 -3.546 1.00 72.75 337 LYS A C 1
ATOM 2700 O O . LYS A 1 337 ? -0.105 -18.247 -4.016 1.00 72.75 337 LYS A O 1
ATOM 2705 N N . GLY A 1 338 ? -0.003 -16.326 -2.860 1.00 56.19 338 GLY A N 1
ATOM 2706 C CA . GLY A 1 338 ? -1.452 -16.147 -2.738 1.00 56.19 338 GLY A CA 1
ATOM 2707 C C . GLY A 1 338 ? -2.077 -16.660 -1.440 1.00 56.19 338 GLY A C 1
ATOM 2708 O O . GLY A 1 338 ? -3.290 -16.564 -1.292 1.00 56.19 338 GLY A O 1
ATOM 2709 N N . ARG A 1 339 ? -1.292 -17.153 -0.464 1.00 68.25 339 ARG A N 1
ATOM 2710 C CA . ARG A 1 339 ? -1.826 -17.357 0.904 1.00 68.25 339 ARG A CA 1
ATOM 2711 C C . ARG A 1 339 ? -1.940 -16.044 1.687 1.00 68.25 339 ARG A C 1
ATOM 2713 O O . ARG A 1 339 ? -2.592 -16.021 2.725 1.00 68.25 339 ARG A O 1
ATOM 2720 N N . GLY A 1 340 ? -1.307 -14.973 1.204 1.00 68.81 340 GLY A N 1
ATOM 2721 C CA . GLY A 1 340 ? -1.391 -13.646 1.799 1.00 68.81 340 GLY A CA 1
ATOM 2722 C C . GLY A 1 340 ? -0.672 -13.548 3.145 1.00 68.81 340 GLY A C 1
ATOM 2723 O O . GLY A 1 340 ? 0.360 -14.183 3.374 1.00 68.81 340 GLY A O 1
ATOM 2724 N N . ASN A 1 341 ? -1.194 -12.700 4.028 1.00 79.69 341 ASN A N 1
ATOM 2725 C CA . ASN A 1 341 ? -0.602 -12.403 5.331 1.00 79.69 341 ASN A CA 1
ATOM 2726 C C . ASN A 1 341 ? -0.543 -13.647 6.238 1.00 79.69 341 ASN A C 1
ATOM 2728 O O . ASN A 1 341 ? -1.566 -14.268 6.511 1.00 79.69 341 ASN A O 1
ATOM 2732 N N . LEU A 1 342 ? 0.643 -13.966 6.759 1.00 84.56 342 LEU A N 1
ATOM 2733 C CA . LEU A 1 342 ? 0.876 -15.085 7.678 1.00 84.56 342 LEU A CA 1
ATOM 2734 C C . LEU A 1 342 ? 0.883 -14.660 9.155 1.00 84.56 342 LEU A C 1
ATOM 2736 O O . LEU A 1 342 ? 1.042 -15.504 10.033 1.00 84.56 342 LEU A O 1
ATOM 2740 N N . GLY A 1 343 ? 0.715 -13.365 9.434 1.00 88.62 343 GLY A N 1
ATOM 2741 C CA . GLY A 1 343 ? 0.730 -12.811 10.785 1.00 88.62 343 GLY A CA 1
ATOM 2742 C C . GLY A 1 343 ? 2.125 -12.390 11.244 1.00 88.62 343 GLY A C 1
ATOM 2743 O O . GLY A 1 343 ? 3.018 -12.140 10.433 1.00 88.62 343 GLY A O 1
ATOM 2744 N N . PHE A 1 344 ? 2.286 -12.269 12.561 1.00 92.44 344 PHE A N 1
ATOM 2745 C CA . PHE A 1 344 ? 3.522 -11.847 13.220 1.00 92.44 344 PHE A CA 1
ATOM 2746 C C . PHE A 1 344 ? 4.198 -13.043 13.882 1.00 92.44 344 PHE A C 1
ATOM 2748 O O . PHE A 1 344 ? 3.520 -13.892 14.455 1.00 92.44 344 PHE A O 1
ATOM 2755 N N . GLY A 1 345 ? 5.529 -13.094 13.840 1.00 91.69 345 GLY A N 1
ATOM 2756 C CA . GLY A 1 345 ? 6.299 -14.105 14.564 1.00 91.69 345 GLY A CA 1
ATOM 2757 C C . GLY A 1 345 ? 6.155 -13.989 16.083 1.00 91.69 345 GLY A C 1
ATOM 2758 O O . GLY A 1 345 ? 6.305 -14.984 16.782 1.00 91.69 345 GLY A O 1
ATOM 2759 N N . TRP A 1 346 ? 5.853 -12.793 16.591 1.00 93.19 346 TRP A N 1
ATOM 2760 C CA . TRP A 1 346 ? 5.526 -12.559 17.996 1.00 93.19 346 TRP A CA 1
ATOM 2761 C C . TRP A 1 346 ? 4.749 -11.251 18.176 1.00 93.19 346 TRP A C 1
ATOM 2763 O O . TRP A 1 346 ? 4.830 -10.338 17.345 1.00 93.19 346 TRP A O 1
ATOM 2773 N N . ILE A 1 347 ? 4.021 -11.165 19.289 1.00 96.19 347 ILE A N 1
ATOM 2774 C CA . ILE A 1 347 ? 3.316 -9.965 19.738 1.00 96.19 347 ILE A CA 1
ATOM 2775 C C . ILE A 1 347 ? 3.653 -9.769 21.210 1.00 96.19 347 ILE A C 1
ATOM 2777 O O . ILE A 1 347 ? 3.306 -10.587 22.050 1.00 96.19 347 ILE A O 1
ATOM 2781 N N . GLU A 1 348 ? 4.314 -8.669 21.519 1.00 97.00 348 GLU A N 1
ATOM 2782 C CA . GLU A 1 348 ? 4.618 -8.260 22.877 1.00 97.00 348 GLU A CA 1
ATOM 2783 C C . GLU A 1 348 ? 3.563 -7.266 23.364 1.00 97.00 348 GLU A C 1
ATOM 2785 O O . GLU A 1 348 ? 3.187 -6.323 22.664 1.00 97.00 348 GLU A O 1
ATOM 2790 N N . LYS A 1 349 ? 3.088 -7.483 24.585 1.00 96.31 349 LYS A N 1
ATOM 2791 C CA . LYS A 1 349 ? 2.115 -6.668 25.299 1.00 96.31 349 LYS A CA 1
ATOM 2792 C C . LYS A 1 349 ? 2.759 -6.171 26.590 1.00 96.31 349 LYS A C 1
ATOM 2794 O O . LYS A 1 349 ? 3.217 -6.978 27.398 1.00 96.31 349 LYS A O 1
ATOM 2799 N N . LYS A 1 350 ? 2.735 -4.859 26.823 1.00 96.25 350 LYS A N 1
ATOM 2800 C CA . LYS A 1 350 ? 3.156 -4.251 28.092 1.00 96.25 350 LYS A CA 1
ATOM 2801 C C . LYS A 1 350 ? 1.994 -3.511 28.734 1.00 96.25 350 LYS A C 1
ATOM 2803 O O . LYS A 1 350 ? 1.460 -2.577 28.142 1.00 96.25 350 LYS A O 1
ATOM 2808 N N . ASP A 1 351 ? 1.622 -3.915 29.939 1.00 94.94 351 ASP A N 1
ATOM 2809 C CA . ASP A 1 351 ? 0.695 -3.171 30.789 1.00 94.94 351 ASP A CA 1
ATOM 2810 C C . ASP A 1 351 ? 1.486 -2.123 31.583 1.00 94.94 351 ASP A C 1
ATOM 2812 O O . ASP A 1 351 ? 2.432 -2.463 32.294 1.00 94.94 351 ASP A O 1
ATOM 2816 N N . LEU A 1 352 ? 1.159 -0.839 31.418 1.00 92.69 352 LEU A N 1
ATOM 2817 C CA . LEU A 1 352 ? 1.962 0.247 31.988 1.00 92.69 352 LEU A CA 1
ATOM 2818 C C . LEU A 1 352 ? 1.717 0.466 33.485 1.00 92.69 352 LEU A C 1
ATOM 2820 O O . LEU A 1 352 ? 2.583 1.016 34.157 1.00 92.69 352 LEU A O 1
ATOM 2824 N N . GLN A 1 353 ? 0.575 0.030 34.015 1.00 89.88 353 GLN A N 1
ATOM 2825 C CA . GLN A 1 353 ? 0.227 0.184 35.429 1.00 89.88 353 GLN A CA 1
ATOM 2826 C C . GLN A 1 353 ? 0.961 -0.840 36.286 1.00 89.88 353 GLN A C 1
ATOM 2828 O O . GLN A 1 353 ? 1.533 -0.507 37.319 1.00 89.88 353 GLN A O 1
ATOM 2833 N N . SER A 1 354 ? 0.968 -2.091 35.836 1.00 91.69 354 SER A N 1
ATOM 2834 C CA . SER A 1 354 ? 1.675 -3.187 36.500 1.00 91.69 354 SER A CA 1
ATOM 2835 C C . SER A 1 354 ? 3.136 -3.314 36.064 1.00 91.69 354 SER A C 1
ATOM 2837 O O . SER A 1 354 ? 3.881 -4.096 36.647 1.00 91.69 354 SER A O 1
ATOM 2839 N N . ASN A 1 355 ? 3.543 -2.595 35.010 1.00 90.62 355 ASN A N 1
ATOM 2840 C CA . ASN A 1 355 ? 4.804 -2.803 34.290 1.00 90.62 355 ASN A CA 1
ATOM 2841 C C . ASN A 1 355 ? 5.012 -4.250 33.799 1.00 90.62 355 ASN A C 1
ATOM 2843 O O . ASN A 1 355 ? 6.131 -4.642 33.459 1.00 90.62 355 ASN A O 1
ATOM 2847 N N . LYS A 1 356 ? 3.941 -5.049 33.718 1.00 93.44 356 LYS A N 1
ATOM 2848 C CA . LYS A 1 356 ? 4.017 -6.443 33.294 1.00 93.44 356 LYS A CA 1
ATOM 2849 C C . LYS A 1 356 ? 4.186 -6.526 31.781 1.00 93.44 356 LYS A C 1
ATOM 2851 O O . LYS A 1 356 ? 3.358 -6.020 31.021 1.00 93.44 356 LYS A O 1
ATOM 2856 N N . LEU A 1 357 ? 5.243 -7.212 31.361 1.00 92.44 357 LEU A N 1
ATOM 2857 C CA . LEU A 1 357 ? 5.521 -7.551 29.970 1.00 92.44 357 LEU A CA 1
ATOM 2858 C C . LEU A 1 357 ? 5.092 -8.997 29.688 1.00 92.44 357 LEU A C 1
ATOM 2860 O O . LEU A 1 357 ? 5.244 -9.879 30.533 1.00 92.44 357 LEU A O 1
ATOM 2864 N N . THR A 1 358 ? 4.538 -9.258 28.511 1.00 91.75 358 THR A N 1
ATOM 2865 C CA . THR A 1 358 ? 4.185 -10.605 28.039 1.00 91.75 358 THR A CA 1
ATOM 2866 C C . THR A 1 358 ? 4.448 -10.672 26.543 1.00 91.75 358 THR A C 1
ATOM 2868 O O . THR A 1 358 ? 4.083 -9.738 25.835 1.00 91.75 358 THR A O 1
ATOM 2871 N N . ARG A 1 359 ? 5.081 -11.743 26.066 1.00 85.75 359 ARG A N 1
ATOM 2872 C CA . ARG A 1 359 ? 5.421 -11.950 24.657 1.00 85.75 359 ARG A CA 1
ATOM 2873 C C . ARG A 1 359 ? 5.058 -13.358 24.220 1.00 85.75 359 ARG A C 1
ATOM 2875 O O . ARG A 1 359 ? 5.175 -14.258 25.081 1.00 85.75 359 ARG A O 1
#

Secondary structure (DSSP, 8-state):
---EEEEETTEEEEE-----EEEEEETTEEEEEEEEEEEEETTTTEEEEEEEEEEETTS-BPPPEEEEE--------S-PPP-S---SSGGGG-SEEGGGTSEEEE-SSSSSSPEEEEEE-TTT--EEEEEE-B-SSSB-S-EEEEE--SSGGGG-SSBGGGTSEEEE-SSSSSSPEEEEEE-TTT--EEEEEE-B-SSSB-S-EEEE---SSGGGG-SSBGGGTSEEEE--SSSSSPEEEEEE-TTT--EEEEEE--------EEEEE-TTS-EEEEEEEETTSTTTEE--SS-EETTEEE---S-EEEEEEEEE-SSS-EEEEEEEEEEEEEETTTTEEEEEEEEEEEETTT--EE-

Mean predicted aligned error: 12.34 Å

Nearest PDB structures (foldseek):
  5mb4-assembly1_A  TM=4.584E-01  e=1.706E-05  Psathyrella
  2bwm-assembly1_A  TM=4.675E-01  e=2.469E-05  Lacrymaria velutina
  5kis-assembly1_B  TM=1.326E-01  e=8.244E-03  Yersinia entomophaga
  3bk5-assembly1_A  TM=1.771E-01  e=3.698E-01  Vibrio parahaemolyticus RIMD 2210633
  4udg-assembly1_A  TM=2.604E-01  e=2.611E+00  uncultured organism